Protein AF-A0A1S9CHW4-F1 (afdb_monomer_lite)

pLDDT: mean 84.16, std 13.11, range [35.5, 97.69]

Radius of gyration: 20.06 Å; chains: 1; bounding box: 49×44×50 Å

Foldseek 3Di:
DDPLVVLLVVLLVQLQVQLVVVLVVLVVVQVVCCVPVVPDCVVCVLVSVLSSLCRSQPPSLVSSCVSNDDDPPDDDAPAADDDDPVLVVLLVLQLLLVLLLLLLVPDDQDQDPCDPSNVVSLLVRQLARLLLSLLVSLQVSLCVPCVVVDLVRSLVRSQQCSLVSVDDDPSSSVSSNSCSNSPLSNPCRHNVDSPVSSNVSSVSSCCNVPVSSPQHPVSSVVSNVVSVVSNVVSVCCVVPVDD

Secondary structure (DSSP, 8-state):
--HHHHHHHHHHHHHHHHHHHHHHHHHHHHHHHHH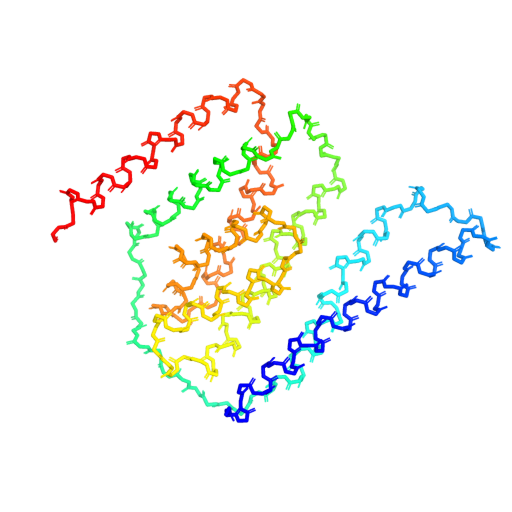HH---TGGGHHHHHHHHHHHIIIIIHHHHHHHH------PPPS---PPPHHHHHHHHHHHHHHHHHHHHHH--S------HHHHHHIIIIIIIIHHHHHHIIIIIIHHHHHGGG-HHHHHHHHHHHIIIII--SHHHHHHHHHHIIIIIHHHHHHH--HHHHHHHHHHHHHIIIIIGGGS-HHHHHHHHHHHHHHHHHHHHHHHHS--

Structure (mmCIF, N/CA/C/O backbone):
data_AF-A0A1S9CHW4-F1
#
_entry.id   AF-A0A1S9CHW4-F1
#
loop_
_atom_site.group_PDB
_atom_site.id
_atom_site.type_symbol
_atom_site.label_atom_id
_atom_site.label_alt_id
_atom_site.label_comp_id
_atom_site.label_asym_id
_atom_site.label_entity_id
_atom_site.label_seq_id
_atom_site.pdbx_PDB_ins_code
_atom_site.Cartn_x
_atom_site.Cartn_y
_atom_site.Cartn_z
_atom_site.occupancy
_atom_site.B_iso_or_equiv
_atom_site.auth_seq_id
_atom_site.auth_comp_id
_atom_site.auth_asym_id
_atom_site.auth_atom_id
_atom_site.pdbx_PDB_model_num
ATOM 1 N N . MET A 1 1 ? 7.966 -5.175 25.512 1.00 59.44 1 MET A N 1
ATOM 2 C CA . MET A 1 1 ? 7.367 -5.451 24.184 1.00 59.44 1 MET A CA 1
ATOM 3 C C . MET A 1 1 ? 6.677 -6.808 24.238 1.00 59.44 1 MET A C 1
ATOM 5 O O . MET A 1 1 ? 7.283 -7.743 24.746 1.00 59.44 1 MET A O 1
ATOM 9 N N . THR A 1 2 ? 5.416 -6.929 23.816 1.00 79.12 2 THR A N 1
ATOM 10 C CA . THR A 1 2 ? 4.701 -8.218 23.882 1.00 79.12 2 THR A CA 1
ATOM 11 C C . THR A 1 2 ? 5.220 -9.180 22.805 1.00 79.12 2 THR A C 1
ATOM 13 O O . THR A 1 2 ? 5.726 -8.751 21.765 1.00 79.12 2 THR A O 1
ATOM 16 N N . LYS A 1 3 ? 5.068 -10.497 23.022 1.00 80.75 3 LYS A N 1
ATOM 17 C CA . LYS A 1 3 ? 5.435 -11.524 22.024 1.00 80.75 3 LYS A CA 1
ATOM 18 C C . LYS A 1 3 ? 4.718 -11.313 20.678 1.00 80.75 3 LYS A C 1
ATOM 20 O O . LYS A 1 3 ? 5.281 -11.631 19.636 1.00 80.75 3 LYS A O 1
ATOM 25 N N . SER A 1 4 ? 3.503 -10.757 20.691 1.00 84.00 4 SER A N 1
ATOM 26 C CA . SER A 1 4 ? 2.731 -10.442 19.483 1.00 84.00 4 SER A CA 1
ATOM 27 C C . SER A 1 4 ? 3.307 -9.251 18.708 1.00 84.00 4 SER A C 1
ATOM 29 O O . SER A 1 4 ? 3.443 -9.343 17.492 1.00 84.00 4 SER A O 1
ATOM 31 N N . THR A 1 5 ? 3.731 -8.177 19.386 1.00 86.81 5 THR A N 1
ATOM 32 C CA . THR A 1 5 ? 4.407 -7.039 18.736 1.00 86.81 5 THR A CA 1
ATOM 33 C C . THR A 1 5 ? 5.733 -7.455 18.098 1.00 86.81 5 THR A C 1
ATOM 35 O O . THR A 1 5 ? 5.989 -7.095 16.952 1.00 86.81 5 THR A O 1
ATOM 38 N N . LEU A 1 6 ? 6.553 -8.256 18.795 1.00 89.06 6 LEU A N 1
ATOM 39 C CA . LEU A 1 6 ? 7.819 -8.758 18.240 1.00 89.06 6 LEU A CA 1
ATOM 40 C C . LEU A 1 6 ? 7.585 -9.572 16.959 1.00 89.06 6 LEU A C 1
ATOM 42 O O . LEU A 1 6 ? 8.330 -9.435 15.993 1.00 89.06 6 LEU A O 1
ATOM 46 N N . ARG A 1 7 ? 6.518 -10.380 16.929 1.00 90.31 7 ARG A N 1
ATOM 47 C CA . ARG A 1 7 ? 6.153 -11.173 15.752 1.00 90.31 7 ARG A CA 1
ATOM 48 C C . ARG A 1 7 ? 5.757 -10.306 14.560 1.00 90.31 7 ARG A C 1
ATOM 50 O O . ARG A 1 7 ? 6.160 -10.625 13.450 1.00 90.31 7 ARG A O 1
ATOM 57 N N . VAL A 1 8 ? 5.011 -9.218 14.776 1.00 92.44 8 VAL A N 1
ATOM 58 C CA . VAL A 1 8 ? 4.694 -8.255 13.704 1.00 92.44 8 VAL A CA 1
ATOM 59 C C . VAL A 1 8 ? 5.975 -7.671 13.121 1.00 92.44 8 VAL A C 1
ATOM 61 O O . VAL A 1 8 ? 6.145 -7.690 11.907 1.00 92.44 8 VAL A O 1
ATOM 64 N N . ILE A 1 9 ? 6.886 -7.194 13.975 1.00 93.12 9 ILE A N 1
ATOM 65 C CA . ILE A 1 9 ? 8.163 -6.614 13.537 1.00 93.12 9 ILE A CA 1
ATOM 66 C C . ILE A 1 9 ? 8.954 -7.638 12.719 1.00 93.12 9 ILE A C 1
ATOM 68 O O . ILE A 1 9 ? 9.412 -7.331 11.622 1.00 93.12 9 ILE A O 1
ATOM 72 N N . PHE A 1 10 ? 9.052 -8.872 13.216 1.00 94.75 10 PHE A N 1
ATOM 73 C CA . PHE A 1 10 ? 9.749 -9.952 12.526 1.00 94.75 10 PHE A CA 1
ATOM 74 C C . PHE A 1 10 ? 9.098 -10.312 11.180 1.00 94.75 10 PHE A C 1
ATOM 76 O O . PHE A 1 10 ? 9.798 -10.443 10.180 1.00 94.75 10 PHE A O 1
ATOM 83 N N . ALA A 1 11 ? 7.766 -10.399 11.115 1.00 95.44 11 ALA A N 1
ATOM 84 C CA . ALA A 1 11 ? 7.041 -10.673 9.875 1.00 95.44 11 ALA A CA 1
ATOM 85 C C . ALA A 1 11 ? 7.219 -9.552 8.837 1.00 95.44 11 ALA A C 1
ATOM 87 O O . ALA A 1 11 ? 7.419 -9.838 7.658 1.00 95.44 11 ALA A O 1
ATOM 88 N N . LEU A 1 12 ? 7.186 -8.283 9.260 1.00 95.81 12 LEU A N 1
ATOM 89 C CA . LEU A 1 12 ? 7.433 -7.136 8.377 1.00 95.81 12 LEU A CA 1
ATOM 90 C C . LEU A 1 12 ? 8.890 -7.088 7.892 1.00 95.81 12 LEU A C 1
ATOM 92 O O . LEU A 1 12 ? 9.135 -6.761 6.731 1.00 95.81 12 LEU A O 1
ATOM 96 N N . ALA A 1 13 ? 9.850 -7.454 8.746 1.00 95.94 13 ALA A N 1
ATOM 97 C CA . ALA A 1 13 ? 11.250 -7.578 8.351 1.00 95.94 13 ALA A CA 1
ATOM 98 C C . ALA A 1 13 ? 11.436 -8.686 7.305 1.00 95.94 13 ALA A C 1
ATOM 100 O O . ALA A 1 13 ? 12.045 -8.439 6.268 1.00 95.94 13 ALA A O 1
ATOM 101 N N . ILE A 1 14 ? 10.845 -9.869 7.519 1.00 96.50 14 ILE A N 1
ATOM 102 C CA . ILE A 1 14 ? 10.852 -10.966 6.537 1.00 96.50 14 ILE A CA 1
ATOM 103 C C . ILE A 1 14 ? 10.235 -10.517 5.212 1.00 96.50 14 ILE A C 1
ATOM 105 O O . ILE A 1 14 ? 10.822 -10.764 4.159 1.00 96.50 14 ILE A O 1
ATOM 109 N N . PHE A 1 15 ? 9.092 -9.827 5.248 1.00 96.56 15 PHE A N 1
ATOM 110 C CA . PHE A 1 15 ? 8.459 -9.276 4.050 1.00 96.56 15 PHE A CA 1
ATOM 111 C C . PHE A 1 15 ? 9.430 -8.384 3.265 1.00 96.56 15 PHE A C 1
ATOM 113 O O . PHE A 1 15 ? 9.673 -8.625 2.086 1.00 96.56 15 PHE A O 1
ATOM 120 N N . LYS A 1 16 ? 10.042 -7.390 3.920 1.00 95.06 16 LYS A N 1
ATOM 121 C CA . LYS A 1 16 ? 10.952 -6.447 3.252 1.00 95.06 16 LYS A CA 1
ATOM 122 C C . LYS A 1 16 ? 12.233 -7.100 2.750 1.00 95.06 16 LYS A C 1
ATOM 124 O O . LYS A 1 16 ? 12.623 -6.862 1.610 1.00 95.06 16 LYS A O 1
ATOM 129 N N . ILE A 1 17 ? 12.873 -7.916 3.585 1.00 96.69 17 ILE A N 1
ATOM 130 C CA . ILE A 1 17 ? 14.143 -8.569 3.255 1.00 96.69 17 ILE A CA 1
ATOM 131 C C . ILE A 1 17 ? 13.944 -9.558 2.105 1.00 96.69 17 ILE A C 1
ATOM 133 O O . ILE A 1 17 ? 14.738 -9.556 1.170 1.00 96.69 17 ILE A O 1
ATOM 137 N N . SER A 1 18 ? 12.875 -10.360 2.124 1.00 97.00 18 SER A N 1
ATOM 138 C CA . SER A 1 18 ? 12.603 -11.308 1.035 1.00 97.00 18 SER A CA 1
ATOM 139 C C . SER A 1 18 ? 12.334 -10.599 -0.293 1.00 97.00 18 SER A C 1
ATOM 141 O O . SER A 1 18 ? 12.950 -10.955 -1.292 1.00 97.00 18 SER A O 1
ATOM 143 N N . VAL A 1 19 ? 11.500 -9.554 -0.308 1.00 96.12 19 VAL A N 1
ATOM 144 C CA . VAL A 1 19 ? 11.256 -8.744 -1.515 1.00 96.12 19 VAL A CA 1
ATOM 145 C C . VAL A 1 19 ? 12.557 -8.149 -2.054 1.00 96.12 19 VAL A C 1
ATOM 147 O O . VAL A 1 19 ? 12.823 -8.239 -3.250 1.00 96.12 19 VAL A O 1
ATOM 150 N N . PHE A 1 20 ? 13.392 -7.589 -1.176 1.00 95.50 20 PHE A N 1
ATOM 151 C CA . PHE A 1 20 ? 14.683 -7.021 -1.561 1.00 95.50 20 PHE A CA 1
ATOM 152 C C . PHE A 1 20 ? 15.627 -8.069 -2.165 1.00 95.50 20 PHE A C 1
ATOM 154 O O . PHE A 1 20 ? 16.148 -7.858 -3.258 1.00 95.50 20 PHE A O 1
ATOM 161 N N . ILE A 1 21 ? 15.802 -9.216 -1.500 1.00 97.56 21 ILE A N 1
ATOM 162 C CA . ILE A 1 21 ? 16.673 -10.303 -1.973 1.00 97.56 21 ILE A CA 1
ATOM 163 C C . ILE A 1 21 ? 16.212 -10.815 -3.340 1.00 97.56 21 ILE A C 1
ATOM 165 O O . ILE A 1 21 ? 17.029 -10.967 -4.242 1.00 97.56 21 ILE A O 1
ATOM 169 N N . PHE A 1 22 ? 14.914 -11.066 -3.521 1.00 97.44 22 PHE A N 1
ATOM 170 C CA . PHE A 1 22 ? 14.415 -11.580 -4.795 1.00 97.44 22 PHE A CA 1
ATOM 171 C C . PHE A 1 22 ? 14.503 -10.550 -5.923 1.00 97.44 22 PHE A C 1
ATOM 173 O O . PHE A 1 22 ? 14.839 -10.928 -7.042 1.00 97.44 22 PHE A O 1
ATOM 180 N N . ASN A 1 23 ? 14.285 -9.262 -5.644 1.00 95.94 23 ASN A N 1
ATOM 181 C CA . ASN A 1 23 ? 14.500 -8.217 -6.646 1.00 95.94 23 ASN A CA 1
ATOM 182 C C . ASN A 1 23 ? 15.979 -8.120 -7.057 1.00 95.94 23 ASN A C 1
ATOM 184 O O . ASN A 1 23 ? 16.256 -8.042 -8.252 1.00 95.94 23 ASN A O 1
ATOM 188 N N . LEU A 1 24 ? 16.919 -8.232 -6.109 1.00 96.62 24 LEU A N 1
ATOM 189 C CA . LEU A 1 24 ? 18.353 -8.311 -6.423 1.00 96.62 24 LEU A CA 1
ATOM 190 C C . LEU A 1 24 ? 18.703 -9.544 -7.267 1.00 96.62 24 LEU A C 1
ATOM 192 O O . LEU A 1 24 ? 19.516 -9.453 -8.182 1.00 96.62 24 LEU A O 1
ATOM 196 N N . LEU A 1 25 ? 18.089 -10.699 -6.990 1.00 96.62 25 LEU A N 1
ATOM 197 C CA . LEU A 1 25 ? 18.297 -11.909 -7.792 1.00 96.62 25 LEU A CA 1
ATOM 198 C C . LEU A 1 25 ? 17.780 -11.742 -9.225 1.00 96.62 25 LEU A C 1
ATOM 200 O O . LEU A 1 25 ? 18.446 -12.182 -10.164 1.00 96.62 25 LEU A O 1
ATOM 204 N N . ILE A 1 26 ? 16.619 -11.106 -9.406 1.00 95.94 26 ILE A N 1
ATOM 205 C CA . ILE A 1 26 ? 16.072 -10.807 -10.737 1.00 95.94 26 ILE A CA 1
ATOM 206 C C . ILE A 1 26 ? 17.017 -9.862 -11.487 1.00 95.94 26 ILE A C 1
ATOM 208 O O . ILE A 1 26 ? 17.342 -10.131 -12.641 1.00 95.94 26 ILE A O 1
ATOM 212 N N . GLU A 1 27 ? 17.497 -8.804 -10.832 1.00 94.94 27 GLU A N 1
ATOM 213 C CA . GLU A 1 27 ? 18.450 -7.851 -11.410 1.00 94.94 27 GLU A CA 1
ATOM 214 C C . GLU A 1 27 ? 19.766 -8.529 -11.817 1.00 94.94 27 GLU A C 1
ATOM 216 O O . GLU A 1 27 ? 20.204 -8.408 -12.961 1.00 94.94 27 GLU A O 1
ATOM 221 N N . TYR A 1 28 ? 20.365 -9.320 -10.924 1.00 96.12 28 TYR A N 1
ATOM 222 C CA . TYR A 1 28 ? 21.588 -10.066 -11.226 1.00 96.12 28 TYR A CA 1
ATOM 223 C C . TYR A 1 28 ? 21.393 -11.042 -12.394 1.00 96.12 28 TYR A C 1
ATOM 225 O O . TYR A 1 28 ? 22.244 -11.143 -13.279 1.00 96.12 28 TYR A O 1
ATOM 233 N N . THR A 1 29 ? 20.247 -11.729 -12.434 1.00 94.88 29 THR A N 1
ATOM 234 C CA . THR A 1 29 ? 19.898 -12.636 -13.536 1.00 94.88 29 THR A CA 1
ATOM 235 C C . THR A 1 29 ? 19.741 -11.873 -14.852 1.00 94.88 29 THR A C 1
ATOM 237 O O . THR A 1 29 ? 20.203 -12.355 -15.885 1.00 94.88 29 THR A O 1
ATOM 240 N N . ALA A 1 30 ? 19.148 -10.676 -14.829 1.00 94.06 30 ALA A N 1
ATOM 241 C CA . ALA A 1 30 ? 19.011 -9.823 -16.008 1.00 94.06 30 ALA A CA 1
ATOM 242 C C . ALA A 1 30 ? 20.384 -9.443 -16.588 1.00 94.06 30 ALA A C 1
ATOM 244 O O . ALA A 1 30 ? 20.630 -9.668 -17.773 1.00 94.06 30 ALA A O 1
ATOM 245 N N . PHE A 1 31 ? 21.309 -8.970 -15.745 1.00 95.38 31 PHE A N 1
ATOM 246 C CA . PHE A 1 31 ? 22.679 -8.650 -16.165 1.00 95.38 31 PHE A CA 1
ATOM 247 C C . PHE A 1 31 ? 23.448 -9.875 -16.661 1.00 95.38 31 PHE A C 1
ATOM 249 O O . PHE A 1 31 ? 24.190 -9.796 -17.641 1.00 95.38 31 PHE A O 1
ATOM 256 N N . TYR A 1 32 ? 23.268 -11.027 -16.015 1.00 96.50 32 TYR A N 1
ATOM 257 C CA . TYR A 1 32 ? 23.872 -12.272 -16.477 1.00 96.50 32 TYR A CA 1
ATOM 258 C C . TYR A 1 32 ? 23.378 -12.655 -17.881 1.00 96.50 32 TYR A C 1
ATOM 260 O O . TYR A 1 32 ? 24.189 -12.994 -18.746 1.00 96.50 32 TYR A O 1
ATOM 268 N N . LEU A 1 33 ? 22.066 -12.589 -18.129 1.00 95.38 33 LEU A N 1
ATOM 269 C CA . LEU A 1 33 ? 21.472 -12.924 -19.426 1.00 95.38 33 LEU A CA 1
ATOM 270 C C . LEU A 1 33 ? 21.886 -11.944 -20.530 1.00 95.38 33 LEU A C 1
ATOM 272 O O . LEU A 1 33 ? 22.138 -12.377 -21.656 1.00 95.38 33 LEU A O 1
ATOM 276 N N . GLU A 1 34 ? 22.012 -10.657 -20.222 1.00 96.25 34 GLU A N 1
ATOM 277 C CA . GLU A 1 34 ? 22.510 -9.667 -21.180 1.00 96.25 34 GLU A CA 1
ATOM 278 C C . GLU A 1 34 ? 23.957 -9.968 -21.583 1.00 96.25 34 GLU A C 1
ATOM 280 O O . GLU A 1 34 ? 24.250 -10.125 -22.769 1.00 96.25 34 GLU A O 1
ATOM 285 N N . ASN A 1 35 ? 24.835 -10.174 -20.598 1.00 95.94 35 ASN A N 1
ATOM 286 C CA . ASN A 1 35 ? 26.263 -10.386 -20.833 1.00 95.94 35 ASN A CA 1
ATOM 287 C C . ASN A 1 35 ? 26.595 -11.744 -21.472 1.00 95.94 35 ASN A C 1
ATOM 289 O O . ASN A 1 35 ? 27.580 -11.854 -22.198 1.00 95.94 35 ASN A O 1
ATOM 293 N N . THR A 1 36 ? 25.813 -12.793 -21.193 1.00 97.00 36 THR A N 1
ATOM 294 C CA . THR A 1 36 ? 26.142 -14.166 -21.635 1.00 97.00 36 THR A CA 1
ATOM 295 C C . THR A 1 36 ? 25.264 -14.692 -22.762 1.00 97.00 36 THR A C 1
ATOM 297 O O . THR A 1 36 ? 25.695 -15.571 -23.510 1.00 97.00 36 THR A O 1
ATOM 300 N N . LYS A 1 37 ? 24.027 -14.201 -22.880 1.00 94.69 37 LYS A N 1
ATOM 301 C CA . LYS A 1 37 ? 23.036 -14.675 -23.858 1.00 94.69 37 LYS A CA 1
ATOM 302 C C . LYS A 1 37 ? 22.577 -13.580 -24.822 1.00 94.69 37 LYS A C 1
ATOM 304 O O . LYS A 1 37 ? 21.766 -13.876 -25.694 1.00 94.69 37 LYS A O 1
ATOM 309 N N . GLY A 1 38 ? 23.070 -12.346 -24.684 1.00 93.69 38 GLY A N 1
ATOM 310 C CA . GLY A 1 38 ? 22.676 -11.219 -25.534 1.00 93.69 38 GLY A CA 1
ATOM 311 C C . GLY A 1 38 ? 21.217 -10.790 -25.347 1.00 93.69 38 GLY A C 1
ATOM 312 O O . GLY A 1 38 ? 20.653 -10.125 -26.215 1.00 93.69 38 GLY A O 1
ATOM 313 N N . VAL A 1 39 ? 20.574 -11.182 -24.241 1.00 94.44 39 VAL A N 1
ATOM 314 C CA . VAL A 1 39 ? 19.189 -10.793 -23.944 1.00 94.44 39 VAL A CA 1
ATOM 315 C C . VAL A 1 39 ? 19.195 -9.363 -23.412 1.00 94.44 39 VAL A C 1
ATOM 317 O O . VAL A 1 39 ? 19.464 -9.138 -22.237 1.00 94.44 39 VAL A O 1
ATOM 320 N N . SER A 1 40 ? 18.902 -8.393 -24.280 1.00 94.38 40 SER A N 1
ATOM 321 C CA . SER A 1 40 ? 18.911 -6.970 -23.913 1.00 94.38 40 SER A CA 1
ATOM 322 C C . SER A 1 40 ? 17.952 -6.664 -22.761 1.00 94.38 40 SER A C 1
ATOM 324 O O . SER A 1 40 ? 16.760 -7.002 -22.830 1.00 94.38 40 SER A O 1
ATOM 326 N N . ILE A 1 41 ? 18.450 -5.963 -21.737 1.00 91.56 41 ILE A N 1
ATOM 327 C CA . ILE A 1 41 ? 17.622 -5.514 -20.613 1.00 91.56 41 ILE A CA 1
ATOM 328 C C . ILE A 1 41 ? 16.608 -4.471 -21.081 1.00 91.56 41 ILE A C 1
ATOM 330 O O . ILE A 1 41 ? 15.424 -4.578 -20.763 1.00 91.56 41 ILE A O 1
ATOM 334 N N . GLY A 1 42 ? 17.054 -3.506 -21.891 1.00 89.94 42 GLY A N 1
ATOM 335 C CA . GLY A 1 42 ? 16.211 -2.425 -22.407 1.00 89.94 42 GLY A CA 1
ATOM 336 C C . GLY A 1 42 ? 14.993 -2.938 -23.176 1.00 89.94 42 GLY A C 1
ATOM 337 O O . GLY A 1 42 ? 13.874 -2.498 -22.920 1.00 89.94 42 GLY A O 1
ATOM 338 N N . ASN A 1 43 ? 15.183 -3.944 -24.036 1.00 91.38 43 ASN A N 1
ATOM 339 C CA . ASN A 1 43 ? 14.085 -4.538 -24.809 1.00 91.38 43 ASN A CA 1
ATOM 340 C C . ASN A 1 43 ? 13.092 -5.336 -23.946 1.00 91.38 43 ASN A C 1
ATOM 342 O O . ASN A 1 43 ? 11.964 -5.573 -24.371 1.00 91.38 43 ASN A O 1
ATOM 346 N N . ASN A 1 44 ? 13.497 -5.751 -22.742 1.00 90.44 44 ASN A N 1
ATOM 347 C CA . ASN A 1 44 ? 12.708 -6.594 -21.842 1.00 90.44 44 ASN A CA 1
ATOM 348 C C . ASN A 1 44 ? 12.341 -5.885 -20.525 1.00 90.44 44 ASN A C 1
ATOM 350 O O . ASN A 1 44 ? 11.897 -6.540 -19.580 1.00 90.44 44 ASN A O 1
ATOM 354 N N . ILE A 1 45 ? 12.487 -4.556 -20.447 1.00 88.06 45 ILE A N 1
ATOM 355 C CA . ILE A 1 45 ? 12.308 -3.781 -19.209 1.00 88.06 45 ILE A CA 1
ATOM 356 C C . ILE A 1 45 ? 10.943 -4.017 -18.550 1.00 88.06 45 ILE A C 1
ATOM 358 O O . ILE A 1 45 ? 10.860 -4.210 -17.339 1.00 88.06 45 ILE A O 1
ATOM 362 N N . ASN A 1 46 ? 9.880 -4.113 -19.351 1.00 86.50 46 ASN A N 1
ATOM 363 C CA . ASN A 1 46 ? 8.521 -4.361 -18.865 1.00 86.50 46 ASN A CA 1
ATOM 364 C C . ASN A 1 46 ? 8.382 -5.727 -18.183 1.00 86.50 46 ASN A C 1
ATOM 366 O O . ASN A 1 46 ? 7.681 -5.848 -17.179 1.00 86.50 46 ASN A O 1
ATOM 370 N N . THR A 1 47 ? 9.085 -6.746 -18.683 1.00 89.38 47 THR A N 1
ATOM 371 C CA . THR A 1 47 ? 9.119 -8.075 -18.064 1.00 89.38 47 THR A CA 1
ATOM 372 C C . THR A 1 47 ? 9.783 -8.005 -16.692 1.00 89.38 47 THR A C 1
ATOM 374 O O . THR A 1 47 ? 9.245 -8.538 -15.723 1.00 89.38 47 THR A O 1
ATOM 377 N N . TYR A 1 48 ? 10.908 -7.295 -16.572 1.00 88.00 48 TYR A N 1
ATOM 378 C CA . TYR A 1 48 ? 11.600 -7.133 -15.290 1.00 88.00 48 TYR A CA 1
ATOM 379 C C . TYR A 1 48 ? 10.777 -6.327 -14.277 1.00 88.00 48 TYR A C 1
ATOM 381 O O . TYR A 1 48 ? 10.658 -6.742 -13.123 1.00 88.00 48 TYR A O 1
ATOM 389 N N . LEU A 1 49 ? 10.133 -5.236 -14.704 1.00 87.38 49 LEU A N 1
ATOM 390 C CA . LEU A 1 49 ? 9.237 -4.445 -13.850 1.00 87.38 49 LEU A CA 1
ATOM 391 C C . LEU A 1 49 ? 8.023 -5.256 -13.370 1.00 87.38 49 LEU A C 1
ATOM 393 O O . LEU A 1 49 ? 7.600 -5.127 -12.215 1.00 87.38 49 LEU A O 1
ATOM 397 N N . MET A 1 50 ? 7.483 -6.127 -14.225 1.00 90.25 50 MET A N 1
ATOM 398 C CA . MET A 1 50 ? 6.415 -7.049 -13.842 1.00 90.25 50 MET A CA 1
ATOM 399 C C . MET A 1 50 ? 6.907 -8.056 -12.797 1.00 90.25 50 MET A C 1
ATOM 401 O O . MET A 1 50 ? 6.247 -8.243 -11.777 1.00 90.25 50 MET A O 1
ATOM 405 N N . LEU A 1 51 ? 8.086 -8.657 -12.993 1.00 92.50 51 LEU A N 1
ATOM 406 C CA . LEU A 1 51 ? 8.677 -9.573 -12.012 1.00 92.50 51 LEU A CA 1
ATOM 407 C C . LEU A 1 51 ? 8.903 -8.885 -10.659 1.00 92.50 51 LEU A C 1
ATOM 409 O O . LEU A 1 51 ? 8.545 -9.455 -9.629 1.00 92.50 51 LEU A O 1
ATOM 413 N N . PHE A 1 52 ? 9.401 -7.645 -10.655 1.00 91.62 52 PHE A N 1
ATOM 414 C CA . PHE A 1 52 ? 9.561 -6.842 -9.436 1.00 91.62 52 PHE A CA 1
ATOM 415 C C . PHE A 1 52 ? 8.221 -6.584 -8.739 1.00 91.62 52 PHE A C 1
ATOM 417 O O . PHE A 1 52 ? 8.145 -6.633 -7.516 1.00 91.62 52 PHE A O 1
ATOM 424 N N . SER A 1 53 ? 7.152 -6.339 -9.500 1.00 90.56 53 SER A N 1
ATOM 425 C CA . SER A 1 53 ? 5.802 -6.134 -8.953 1.00 90.56 53 SER A CA 1
ATOM 426 C C . SER A 1 53 ? 5.194 -7.425 -8.395 1.00 90.56 53 SER A C 1
ATOM 428 O O . SER A 1 53 ? 4.381 -7.386 -7.471 1.00 90.56 53 SER A O 1
ATOM 430 N N . CYS A 1 54 ? 5.611 -8.581 -8.911 1.00 94.12 54 CYS A N 1
ATOM 431 C CA . CYS A 1 54 ? 5.191 -9.886 -8.418 1.00 94.12 54 CYS A CA 1
ATOM 432 C C . CYS A 1 54 ? 5.867 -10.275 -7.095 1.00 94.12 54 CYS A C 1
ATOM 434 O O . CYS A 1 54 ? 5.263 -11.024 -6.326 1.00 94.12 54 CYS A O 1
ATOM 436 N N . THR A 1 55 ? 7.081 -9.801 -6.782 1.00 95.75 55 THR A N 1
ATOM 437 C CA . THR A 1 55 ? 7.805 -10.277 -5.586 1.00 95.75 55 THR A CA 1
ATOM 438 C C . THR A 1 55 ? 7.106 -9.965 -4.254 1.00 95.75 55 THR A C 1
ATOM 440 O O . THR A 1 55 ? 7.035 -10.878 -3.422 1.00 95.75 55 THR A O 1
ATOM 443 N N . PRO A 1 56 ? 6.495 -8.783 -4.011 1.00 95.25 56 PRO A N 1
ATOM 444 C CA . PRO A 1 56 ? 5.742 -8.549 -2.781 1.00 95.25 56 PRO A CA 1
ATOM 445 C C . PRO A 1 56 ? 4.518 -9.456 -2.667 1.00 95.25 56 PRO A C 1
ATOM 447 O O . PRO A 1 56 ? 4.204 -9.903 -1.570 1.00 95.25 56 PRO A O 1
ATOM 450 N N . LEU A 1 57 ? 3.861 -9.776 -3.785 1.00 95.56 57 LEU A N 1
ATOM 451 C CA . LEU A 1 57 ? 2.621 -10.555 -3.806 1.00 95.56 57 LEU A CA 1
ATOM 452 C C . LEU A 1 57 ? 2.855 -12.065 -3.717 1.00 95.56 57 LEU A C 1
ATOM 454 O O . LEU A 1 57 ? 2.130 -12.755 -3.006 1.00 95.56 57 LEU A O 1
ATOM 458 N N . LEU A 1 58 ? 3.848 -12.582 -4.443 1.00 95.81 58 LEU A N 1
ATOM 459 C CA . LEU A 1 58 ? 4.093 -14.020 -4.580 1.00 95.81 58 LEU A CA 1
ATOM 460 C C . LEU A 1 58 ? 5.096 -14.561 -3.560 1.00 95.81 58 LEU A C 1
ATOM 462 O O . LEU A 1 58 ? 5.130 -15.765 -3.322 1.00 95.81 58 LEU A O 1
ATOM 466 N N . ILE A 1 59 ? 5.910 -13.690 -2.959 1.00 96.56 59 ILE A N 1
ATOM 467 C CA . ILE A 1 59 ? 6.980 -14.094 -2.040 1.00 96.56 59 ILE A CA 1
ATOM 468 C C . ILE A 1 59 ? 6.811 -13.390 -0.701 1.00 96.56 59 ILE A C 1
ATOM 470 O O . ILE A 1 59 ? 6.581 -14.048 0.317 1.00 96.56 59 ILE A O 1
ATOM 474 N N . GLY A 1 60 ? 6.868 -12.056 -0.703 1.00 96.44 60 GLY A N 1
ATOM 475 C CA . GLY A 1 60 ? 6.830 -11.261 0.522 1.00 96.44 60 GLY A CA 1
ATOM 476 C C . GLY A 1 60 ? 5.581 -11.543 1.352 1.00 96.44 60 GLY A C 1
ATOM 477 O O . GLY A 1 60 ? 5.674 -11.914 2.524 1.00 96.44 60 GLY A O 1
ATOM 478 N N . PHE A 1 61 ? 4.404 -11.391 0.749 1.00 95.94 61 PHE A N 1
ATOM 479 C CA . PHE A 1 61 ? 3.119 -11.534 1.423 1.00 95.94 61 PHE A CA 1
ATOM 480 C C . PHE A 1 61 ? 2.861 -12.960 1.937 1.00 95.94 61 PHE A C 1
ATOM 482 O O . PHE A 1 61 ? 2.522 -13.096 3.115 1.00 95.94 61 PHE A O 1
ATOM 489 N N . PRO A 1 62 ? 3.083 -14.040 1.162 1.00 96.00 62 PRO A N 1
ATOM 490 C CA . PRO A 1 62 ? 2.990 -15.400 1.687 1.00 96.00 62 PRO A CA 1
ATOM 491 C C . PRO A 1 62 ? 3.903 -15.647 2.893 1.00 96.00 62 PRO A C 1
ATOM 493 O O . PRO A 1 62 ? 3.444 -16.182 3.906 1.00 96.00 62 PRO A O 1
ATOM 496 N N . LEU A 1 63 ? 5.165 -15.205 2.839 1.00 96.00 63 LEU A N 1
ATOM 497 C CA . LEU A 1 63 ? 6.100 -15.348 3.961 1.00 96.00 63 LEU A CA 1
ATOM 498 C C . LEU A 1 63 ? 5.661 -14.535 5.185 1.00 96.00 63 LEU A C 1
ATOM 500 O O . LEU A 1 63 ? 5.728 -15.035 6.314 1.00 96.00 63 LEU A O 1
ATOM 504 N N . TYR A 1 64 ? 5.151 -13.320 4.974 1.00 95.69 64 TYR A N 1
ATOM 505 C CA . TYR A 1 64 ? 4.532 -12.516 6.025 1.00 95.69 64 TYR A CA 1
ATOM 506 C C . TYR A 1 64 ? 3.378 -13.274 6.695 1.00 95.69 64 TYR A C 1
ATOM 508 O O . TYR A 1 64 ? 3.367 -13.421 7.919 1.00 95.69 64 TYR A O 1
ATOM 516 N N . MET A 1 65 ? 2.446 -13.820 5.907 1.00 92.56 65 MET A N 1
ATOM 517 C CA . MET A 1 65 ? 1.265 -14.529 6.411 1.00 92.56 65 MET A CA 1
ATOM 518 C C . MET A 1 65 ? 1.626 -15.817 7.165 1.00 92.56 65 MET A C 1
ATOM 520 O O . MET A 1 65 ? 1.003 -16.138 8.182 1.00 92.56 65 MET A O 1
ATOM 524 N N . ILE A 1 66 ? 2.654 -16.544 6.719 1.00 92.50 66 ILE A N 1
ATOM 525 C CA . ILE A 1 66 ? 3.174 -17.726 7.425 1.00 92.50 66 ILE A CA 1
ATOM 526 C C . ILE A 1 66 ? 3.796 -17.327 8.767 1.00 92.50 66 ILE A C 1
ATOM 528 O O . ILE A 1 66 ? 3.555 -17.988 9.778 1.00 92.50 66 ILE A O 1
ATOM 532 N N . THR A 1 67 ? 4.565 -16.240 8.785 1.00 91.88 67 THR A N 1
ATOM 533 C CA . THR A 1 67 ? 5.277 -15.780 9.983 1.00 91.88 67 THR A CA 1
ATOM 534 C C . THR A 1 67 ? 4.319 -15.233 11.034 1.00 91.88 67 THR A C 1
ATOM 536 O O . THR A 1 67 ? 4.490 -15.464 12.234 1.00 91.88 67 THR A O 1
ATOM 539 N N . ILE A 1 68 ? 3.301 -14.494 10.596 1.00 88.50 68 ILE A N 1
ATOM 540 C CA . ILE A 1 68 ? 2.417 -13.781 11.509 1.00 88.50 68 ILE A CA 1
ATOM 541 C C . ILE A 1 68 ? 1.424 -14.713 12.216 1.00 88.50 68 ILE A C 1
ATOM 543 O O . ILE A 1 68 ? 1.094 -14.440 13.374 1.00 88.50 68 ILE A O 1
ATOM 547 N N . ARG A 1 69 ? 1.030 -15.828 11.559 1.00 76.56 69 ARG A N 1
ATOM 548 C CA . ARG A 1 69 ? 0.097 -16.891 12.008 1.00 76.56 69 ARG A CA 1
ATOM 549 C C . ARG A 1 69 ? -0.398 -16.706 13.446 1.00 76.56 69 ARG A C 1
ATOM 551 O O . ARG A 1 69 ? 0.284 -17.060 14.415 1.00 76.56 69 ARG A O 1
ATOM 558 N N . PHE A 1 70 ? -1.599 -16.158 13.59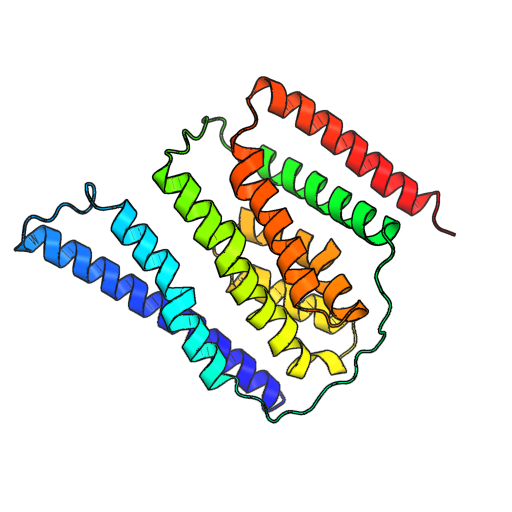1 1.00 64.50 70 PHE A N 1
ATOM 559 C CA . PHE A 1 70 ? -2.206 -15.942 14.898 1.00 64.50 70 PHE A CA 1
ATOM 560 C C . PHE A 1 70 ? -2.972 -17.168 15.394 1.00 64.50 70 PHE A C 1
ATOM 562 O O . PHE A 1 70 ? -3.558 -17.927 14.624 1.00 64.50 70 PHE A O 1
ATOM 569 N N . LYS A 1 71 ? -2.992 -17.335 16.723 1.00 54.69 71 LYS A N 1
ATOM 570 C CA . LYS A 1 71 ? -4.069 -18.076 17.384 1.00 54.69 71 LYS A CA 1
ATOM 571 C C . LYS A 1 71 ? -5.320 -17.210 17.276 1.00 54.69 71 LYS A C 1
ATOM 573 O O . LYS A 1 71 ? -5.244 -16.017 17.544 1.00 54.69 71 LYS A O 1
ATOM 578 N N . ASN A 1 72 ? -6.421 -17.829 16.868 1.00 48.00 72 ASN A N 1
ATOM 579 C CA . ASN A 1 72 ? -7.696 -17.237 16.463 1.00 48.00 72 ASN A CA 1
ATOM 580 C C . ASN A 1 72 ? -8.425 -16.512 17.621 1.00 48.00 72 ASN A C 1
ATOM 582 O O . ASN A 1 72 ? -9.529 -16.887 18.015 1.00 48.00 72 ASN A O 1
ATOM 586 N N . ASN A 1 73 ? -7.803 -15.493 18.210 1.00 53.75 73 ASN A N 1
ATOM 587 C CA . ASN A 1 73 ? -8.404 -14.671 19.247 1.00 53.75 73 ASN A CA 1
ATOM 588 C C . ASN A 1 73 ? -9.221 -13.591 18.544 1.00 53.75 73 ASN A C 1
ATOM 590 O O . ASN A 1 73 ? -8.701 -12.532 18.197 1.00 53.75 73 ASN A O 1
ATOM 594 N N . LYS A 1 74 ? -10.499 -13.882 1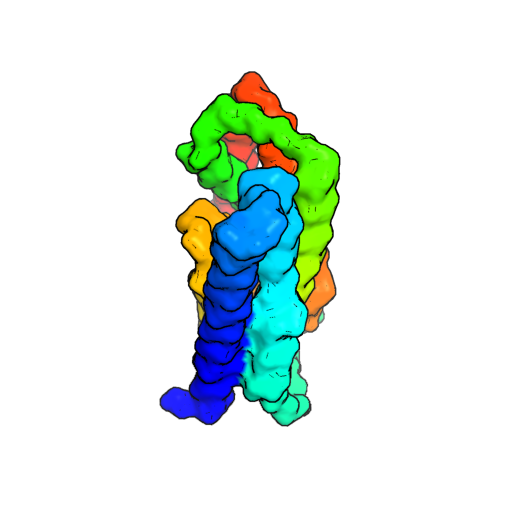8.286 1.00 53.84 74 LYS A N 1
ATOM 595 C CA . LYS A 1 74 ? -11.433 -12.908 17.715 1.00 53.84 74 LYS A CA 1
ATOM 596 C C . LYS A 1 74 ? -11.523 -11.697 18.644 1.00 53.84 74 LYS A C 1
ATOM 598 O O . LYS A 1 74 ? -12.201 -11.752 19.666 1.00 53.84 74 LYS A O 1
ATOM 603 N N . LEU A 1 75 ? -10.858 -10.603 18.283 1.00 59.16 75 LEU A N 1
ATOM 604 C CA . LEU A 1 75 ? -11.126 -9.312 18.901 1.00 59.16 75 LEU A CA 1
ATOM 605 C C . LEU A 1 75 ? -12.511 -8.849 18.451 1.00 59.16 75 LEU A C 1
ATOM 607 O O . LEU A 1 75 ? -12.819 -8.817 17.257 1.00 59.16 75 LEU A O 1
ATOM 611 N N . ILE A 1 76 ? -13.366 -8.545 19.424 1.00 57.53 76 ILE A N 1
ATOM 612 C CA . ILE A 1 76 ? -14.718 -8.051 19.181 1.00 57.53 76 ILE A CA 1
ATOM 613 C C . ILE A 1 76 ? -14.594 -6.569 18.788 1.00 57.53 76 ILE A C 1
ATOM 615 O O . ILE A 1 76 ? -13.928 -5.815 19.499 1.00 57.53 76 ILE A O 1
ATOM 619 N N . PRO A 1 77 ? -15.172 -6.136 17.656 1.00 56.66 77 PRO A N 1
ATOM 620 C CA . PRO A 1 77 ? -15.086 -4.746 17.221 1.00 56.66 77 PRO A CA 1
ATOM 621 C C . PRO A 1 77 ? -15.742 -3.793 18.227 1.00 56.66 77 PRO A C 1
ATOM 623 O O . PRO A 1 77 ? -16.786 -4.108 18.790 1.00 56.66 77 PRO A O 1
ATOM 626 N N . LEU A 1 78 ? -15.137 -2.612 18.404 1.00 58.03 78 LEU A N 1
ATOM 627 C CA . LEU A 1 78 ? -15.595 -1.574 19.339 1.00 58.03 78 LEU A CA 1
ATOM 628 C C . LEU A 1 78 ? -16.967 -0.990 18.961 1.00 58.03 78 LEU A C 1
ATOM 630 O O . LEU A 1 78 ? -17.729 -0.617 19.841 1.00 58.03 78 LEU A O 1
ATOM 634 N N . HIS A 1 79 ? -17.293 -0.939 17.667 1.00 56.22 79 HIS A N 1
ATOM 635 C CA . HIS A 1 79 ? -18.620 -0.616 17.147 1.00 56.22 79 HIS A CA 1
ATOM 636 C C . HIS A 1 79 ? -18.824 -1.372 15.828 1.00 56.22 79 HIS A C 1
ATOM 638 O O . HIS A 1 79 ? -17.909 -1.451 15.015 1.00 56.22 79 HIS A O 1
ATOM 644 N N . LYS A 1 80 ? -20.011 -1.947 15.613 1.00 57.88 80 LYS A N 1
ATOM 645 C CA . LYS A 1 80 ? -20.480 -2.389 14.291 1.00 57.88 80 LYS A CA 1
ATOM 646 C C . LYS A 1 80 ? -21.588 -1.437 13.864 1.00 57.88 80 LYS A C 1
ATOM 648 O O . LYS A 1 80 ? -22.761 -1.721 14.081 1.00 57.88 80 LYS A O 1
ATOM 653 N N . SER A 1 81 ? -21.225 -0.299 13.293 1.00 64.94 81 SER A N 1
ATOM 654 C CA . SER A 1 81 ? -22.187 0.562 12.605 1.00 64.94 81 SER A CA 1
ATOM 655 C C . SER A 1 81 ? -21.738 0.746 11.164 1.00 64.94 81 SER A C 1
ATOM 657 O O . SER A 1 81 ? -20.547 0.872 10.878 1.00 64.94 81 SER A O 1
ATOM 659 N N . GLN A 1 82 ? -22.687 0.703 10.228 1.00 72.06 82 GLN A N 1
ATOM 660 C CA . GLN A 1 82 ? -22.372 1.076 8.856 1.00 72.06 82 GLN A CA 1
ATOM 661 C C . GLN A 1 82 ? -22.051 2.578 8.823 1.00 72.06 82 GLN A C 1
ATOM 663 O O . GLN A 1 82 ? -22.762 3.365 9.455 1.00 72.06 82 GLN A O 1
ATOM 668 N N . PRO A 1 83 ? -20.979 2.993 8.131 1.00 77.19 83 PRO A N 1
ATOM 669 C CA . PRO A 1 83 ? -20.643 4.398 8.019 1.00 77.19 83 PRO A CA 1
ATOM 670 C C . PRO A 1 83 ? -21.730 5.092 7.200 1.00 77.19 83 PRO A C 1
ATOM 672 O O . PRO A 1 83 ? -22.165 4.577 6.172 1.00 77.19 83 PRO A O 1
ATOM 675 N N . THR A 1 84 ? -22.177 6.265 7.646 1.00 83.75 84 THR A N 1
ATOM 676 C CA . THR A 1 84 ? -23.176 7.034 6.898 1.00 83.75 84 THR A CA 1
ATOM 677 C C . THR A 1 84 ? -22.593 7.505 5.563 1.00 83.75 84 THR A C 1
ATOM 679 O O . THR A 1 84 ? -21.399 7.798 5.460 1.00 83.75 84 THR A O 1
ATOM 682 N N . ASN A 1 85 ? -23.432 7.651 4.535 1.00 78.88 85 ASN A N 1
ATOM 683 C CA . ASN A 1 85 ? -22.985 8.157 3.230 1.00 78.88 85 ASN A CA 1
ATOM 684 C C . ASN A 1 85 ? -22.303 9.527 3.356 1.00 78.88 85 ASN A C 1
ATOM 686 O O . ASN A 1 85 ? -21.271 9.768 2.737 1.00 78.88 85 ASN A O 1
ATOM 690 N N . GLN A 1 86 ? -22.829 10.399 4.223 1.00 79.56 86 GLN A N 1
ATOM 691 C CA . GLN A 1 86 ? -22.227 11.703 4.498 1.00 79.56 86 GLN A CA 1
ATOM 692 C C . GLN A 1 86 ? -20.807 11.579 5.065 1.00 79.56 86 GLN A C 1
ATOM 694 O O . GLN A 1 86 ? -19.924 12.329 4.658 1.00 79.56 86 GLN A O 1
ATOM 699 N N . TYR A 1 87 ? -20.566 10.633 5.977 1.00 82.88 87 TYR A N 1
ATOM 700 C CA . TYR A 1 87 ? -19.232 10.377 6.524 1.00 82.88 87 TYR A CA 1
ATOM 701 C C . TYR A 1 87 ? -18.243 9.949 5.431 1.00 82.88 87 TYR A C 1
ATOM 703 O O . TYR A 1 87 ? -17.119 10.455 5.385 1.00 82.88 87 TYR A O 1
ATOM 711 N N . ILE A 1 88 ? -18.665 9.043 4.544 1.00 80.81 88 ILE A N 1
ATOM 712 C CA . ILE A 1 88 ? -17.831 8.526 3.451 1.00 80.81 88 ILE A CA 1
ATOM 713 C C . ILE A 1 88 ? -17.498 9.642 2.460 1.00 80.81 88 ILE A C 1
ATOM 715 O O . ILE A 1 88 ? -16.325 9.860 2.161 1.00 80.81 88 ILE A O 1
ATOM 719 N N . ILE A 1 89 ? -18.519 10.365 1.988 1.00 78.38 89 ILE A N 1
ATOM 720 C CA . ILE A 1 89 ? -18.367 11.433 0.993 1.00 78.38 89 ILE A CA 1
ATOM 721 C C . ILE A 1 89 ? -17.393 12.492 1.506 1.00 78.38 89 ILE A C 1
ATOM 723 O O . ILE A 1 89 ? -16.439 12.824 0.812 1.00 78.38 89 ILE A O 1
ATOM 727 N N . LYS A 1 90 ? -17.563 12.963 2.747 1.00 81.12 90 LYS A N 1
ATOM 728 C CA . LYS A 1 90 ? -16.691 13.992 3.342 1.00 81.12 90 LYS A CA 1
ATOM 729 C C . LYS A 1 90 ? -15.218 13.573 3.344 1.00 81.12 90 LYS A C 1
ATOM 731 O O . LYS A 1 90 ? -14.346 14.346 2.962 1.00 81.12 90 LYS A O 1
ATOM 736 N N . ARG A 1 91 ? -14.931 12.335 3.750 1.00 83.88 91 ARG A N 1
ATOM 737 C CA . ARG A 1 91 ? -13.556 11.820 3.829 1.00 83.88 91 ARG A CA 1
ATOM 738 C C . ARG A 1 91 ? -12.954 11.551 2.454 1.00 83.88 91 ARG A C 1
ATOM 740 O O . ARG A 1 91 ? -11.773 11.825 2.258 1.00 83.88 91 ARG A O 1
ATOM 747 N N . LEU A 1 92 ? -13.758 11.078 1.502 1.00 80.06 92 LEU A N 1
ATOM 748 C CA . LEU A 1 92 ? -13.332 10.960 0.110 1.00 80.06 92 LEU A CA 1
ATOM 749 C C . LEU A 1 92 ? -12.995 12.317 -0.494 1.00 80.06 92 LEU A C 1
ATOM 751 O O . LEU A 1 92 ? -11.954 12.427 -1.128 1.00 80.06 92 LEU A O 1
ATOM 755 N N . LEU A 1 93 ? -13.818 13.344 -0.263 1.00 80.38 93 LEU A N 1
ATOM 756 C CA . LEU A 1 93 ? -13.541 14.692 -0.755 1.00 80.38 93 LEU A CA 1
ATOM 757 C C . LEU A 1 93 ? -12.197 15.197 -0.234 1.00 80.38 93 LEU A C 1
ATOM 759 O O . LEU A 1 93 ? -11.386 15.617 -1.047 1.00 80.38 93 LEU A O 1
ATOM 763 N N . ILE A 1 94 ? -11.917 15.053 1.069 1.00 83.75 94 ILE A N 1
ATOM 764 C CA . ILE A 1 94 ? -10.621 15.429 1.660 1.00 83.75 94 ILE A CA 1
ATOM 765 C C . ILE A 1 94 ? -9.462 14.688 0.985 1.00 83.75 94 ILE A C 1
ATOM 767 O O . ILE A 1 94 ? -8.467 15.315 0.620 1.00 83.75 94 ILE A O 1
ATOM 771 N N . ILE A 1 95 ? -9.565 13.365 0.823 1.00 83.19 95 ILE A N 1
ATOM 772 C CA . ILE A 1 95 ? -8.497 12.545 0.227 1.00 83.19 95 ILE A CA 1
ATOM 773 C C . ILE A 1 95 ? -8.265 12.933 -1.225 1.00 83.19 95 ILE A C 1
ATOM 775 O O . ILE A 1 95 ? -7.128 13.182 -1.617 1.00 83.19 95 ILE A O 1
ATOM 779 N N . ILE A 1 96 ? -9.340 12.995 -2.010 1.00 81.56 96 ILE A N 1
ATOM 780 C CA . ILE A 1 96 ? -9.289 13.337 -3.427 1.00 81.56 96 ILE A CA 1
ATOM 781 C C . ILE A 1 96 ? -8.669 14.719 -3.568 1.00 81.56 96 ILE A C 1
ATOM 783 O O . ILE A 1 96 ? -7.714 14.877 -4.321 1.00 81.56 96 ILE A O 1
ATOM 787 N N . SER A 1 97 ? -9.130 15.698 -2.789 1.00 79.69 97 SER A N 1
ATOM 788 C CA . SER A 1 97 ? -8.670 17.066 -2.949 1.00 79.69 97 SER A CA 1
ATOM 789 C C . SER A 1 97 ? -7.223 17.281 -2.512 1.00 79.69 97 SER A C 1
ATOM 791 O O . SER A 1 97 ? -6.434 17.899 -3.222 1.00 79.69 97 SER A O 1
ATOM 793 N N . THR A 1 98 ? -6.839 16.752 -1.352 1.00 79.56 98 THR A N 1
ATOM 794 C CA . THR A 1 98 ? -5.457 16.891 -0.867 1.00 79.56 98 THR A CA 1
ATOM 795 C C . THR A 1 98 ? -4.489 16.078 -1.719 1.00 79.56 98 THR A C 1
ATOM 797 O O . THR A 1 98 ? -3.445 16.596 -2.112 1.00 79.56 98 THR A O 1
ATOM 800 N N . GLY A 1 99 ? -4.853 14.847 -2.082 1.00 76.88 99 GLY A N 1
ATOM 801 C CA . GLY A 1 99 ? -4.044 14.006 -2.954 1.00 76.88 99 GLY A CA 1
ATOM 802 C C . GLY A 1 99 ? -3.889 14.590 -4.359 1.00 76.88 99 GLY A C 1
ATOM 803 O O . GLY A 1 99 ? -2.809 14.475 -4.932 1.00 76.88 99 GLY A O 1
ATOM 804 N N . LEU A 1 100 ? -4.912 15.267 -4.901 1.00 76.88 100 LEU A N 1
ATOM 805 C CA . LEU A 1 100 ? -4.821 15.967 -6.188 1.00 76.88 100 LEU A CA 1
ATOM 806 C C . LEU A 1 100 ? -3.830 17.123 -6.104 1.00 76.88 100 LEU A C 1
ATOM 808 O O . LEU A 1 100 ? -2.924 17.191 -6.925 1.00 76.88 100 LEU A O 1
ATOM 812 N N . LEU A 1 101 ? -3.941 17.990 -5.093 1.00 80.19 101 LEU A N 1
ATOM 813 C CA . LEU A 1 101 ? -3.006 19.109 -4.912 1.00 80.19 101 LEU A CA 1
ATOM 814 C C . LEU A 1 101 ? -1.562 18.634 -4.777 1.00 80.19 101 LEU A C 1
ATOM 816 O O . LEU A 1 101 ? -0.660 19.195 -5.394 1.00 80.19 101 LEU A O 1
ATOM 820 N N . ILE A 1 102 ? -1.359 17.569 -4.007 1.00 77.19 102 ILE A N 1
ATOM 821 C CA . ILE A 1 102 ? -0.055 16.940 -3.825 1.00 77.19 102 ILE A CA 1
ATOM 822 C C . ILE A 1 102 ? 0.439 16.344 -5.146 1.00 77.19 102 ILE A C 1
ATOM 824 O O . ILE A 1 102 ? 1.561 16.614 -5.556 1.00 77.19 102 ILE A O 1
ATOM 828 N N . SER A 1 103 ? -0.396 15.603 -5.871 1.00 73.69 103 SER A N 1
ATOM 829 C CA . SER A 1 103 ? -0.008 15.039 -7.169 1.00 73.69 103 SER A CA 1
ATOM 830 C C . SER A 1 103 ? 0.395 16.148 -8.144 1.00 73.69 103 SER A C 1
ATOM 832 O O . SER A 1 103 ? 1.460 16.077 -8.750 1.00 73.69 103 SER A O 1
ATOM 834 N N . LEU A 1 104 ? -0.384 17.226 -8.233 1.00 73.31 104 LEU A N 1
ATOM 835 C CA . LEU A 1 104 ? -0.100 18.357 -9.118 1.00 73.31 104 LEU A CA 1
ATOM 836 C C . LEU A 1 104 ? 1.168 19.127 -8.728 1.00 73.31 104 LEU A C 1
ATOM 838 O O . LEU A 1 104 ? 1.914 19.543 -9.609 1.00 73.31 104 LEU A O 1
ATOM 842 N N . ALA A 1 105 ? 1.451 19.277 -7.433 1.00 73.12 105 ALA A N 1
ATOM 843 C CA . ALA A 1 105 ? 2.661 19.948 -6.957 1.00 73.12 105 ALA A CA 1
ATOM 844 C C . ALA A 1 105 ? 3.951 19.171 -7.283 1.00 73.12 105 ALA A C 1
ATOM 846 O O . ALA A 1 105 ? 5.015 19.775 -7.408 1.00 73.12 105 ALA A O 1
ATOM 847 N N . PHE A 1 106 ? 3.868 17.844 -7.422 1.00 68.88 106 PHE A N 1
ATOM 848 C CA . PHE A 1 106 ? 5.029 16.974 -7.635 1.00 68.88 106 PHE A CA 1
ATOM 849 C C . PHE A 1 106 ? 5.123 16.382 -9.050 1.00 68.88 106 PHE A C 1
ATOM 851 O O . PHE A 1 106 ? 6.131 15.756 -9.384 1.00 68.88 106 PHE A O 1
ATOM 858 N N . THR A 1 107 ? 4.123 16.599 -9.908 1.00 65.00 107 THR A N 1
ATOM 859 C CA . THR A 1 107 ? 4.161 16.136 -11.301 1.00 65.00 107 THR A CA 1
ATOM 860 C C . THR A 1 107 ? 4.856 17.187 -12.168 1.00 65.00 107 THR A C 1
ATOM 862 O O . THR A 1 107 ? 4.319 18.269 -12.398 1.00 65.00 107 THR A O 1
ATOM 865 N N . LYS A 1 108 ? 6.055 16.883 -12.689 1.00 56.12 108 LYS A N 1
ATOM 866 C CA . LYS A 1 108 ? 6.610 17.643 -13.826 1.00 56.12 108 LYS A CA 1
ATOM 867 C C . LYS A 1 108 ? 5.685 17.422 -15.024 1.00 56.12 108 LYS A C 1
ATOM 869 O O . LYS A 1 108 ? 5.303 16.285 -15.272 1.00 56.12 108 LYS A O 1
ATOM 874 N N . SER A 1 109 ? 5.339 18.492 -15.740 1.00 50.31 109 SER A N 1
ATOM 875 C CA . SER A 1 109 ? 4.292 18.600 -16.775 1.00 50.31 109 SER A CA 1
ATOM 876 C C . SER A 1 109 ? 4.506 17.771 -18.058 1.00 50.31 109 SER A C 1
ATOM 878 O O . SER A 1 109 ? 4.231 18.245 -19.162 1.00 50.31 109 SER A O 1
ATOM 880 N N . ASN A 1 110 ? 5.021 16.554 -17.950 1.00 46.56 110 ASN A N 1
ATOM 881 C CA . ASN A 1 110 ? 5.148 15.638 -19.066 1.00 46.56 110 ASN A CA 1
ATOM 882 C C . ASN A 1 110 ? 3.886 14.782 -19.116 1.00 46.56 110 ASN A C 1
ATOM 884 O O . ASN A 1 110 ? 3.604 14.027 -18.187 1.00 46.56 110 ASN A O 1
ATOM 888 N N . GLN A 1 111 ? 3.124 14.917 -20.201 1.00 52.47 111 GLN A N 1
ATOM 889 C CA . GLN A 1 111 ? 2.028 14.007 -20.511 1.00 52.47 111 GLN A CA 1
ATOM 890 C C . GLN A 1 111 ? 2.573 12.577 -20.513 1.00 52.47 111 GLN A C 1
ATOM 892 O O . GLN A 1 111 ? 3.417 12.230 -21.340 1.00 52.47 111 GLN A O 1
ATOM 897 N N . ILE A 1 112 ? 2.121 11.753 -19.571 1.00 54.53 112 ILE A N 1
ATOM 898 C CA . ILE A 1 112 ? 2.465 10.335 -19.560 1.00 54.53 112 ILE A CA 1
ATOM 899 C C . ILE A 1 112 ? 1.607 9.681 -20.645 1.00 54.53 112 ILE A C 1
ATOM 901 O O . ILE A 1 112 ? 0.399 9.520 -20.478 1.00 54.53 112 ILE A O 1
ATOM 905 N N . GLN A 1 113 ? 2.218 9.311 -21.773 1.00 55.72 113 GLN A N 1
ATOM 906 C CA . GLN A 1 113 ? 1.607 8.355 -22.695 1.00 55.72 113 GLN A CA 1
ATOM 907 C C . GLN A 1 113 ? 1.583 6.992 -21.999 1.00 55.72 113 GLN A C 1
ATOM 909 O O . GLN A 1 113 ? 2.570 6.261 -21.999 1.00 55.72 113 GLN A O 1
ATOM 914 N N . LEU A 1 114 ? 0.460 6.666 -21.360 1.00 61.31 114 LEU A N 1
ATOM 915 C CA . LEU A 1 114 ? 0.214 5.322 -20.849 1.00 61.31 114 LEU A CA 1
ATOM 916 C C . LEU A 1 114 ? -0.033 4.396 -22.044 1.00 61.31 114 LEU A C 1
ATOM 918 O O . LEU A 1 114 ? -1.120 4.397 -22.627 1.00 61.31 114 LEU A O 1
ATOM 922 N N . ASN A 1 115 ? 0.966 3.599 -22.417 1.00 72.88 115 ASN A N 1
ATOM 923 C CA . ASN A 1 115 ? 0.756 2.521 -23.375 1.00 72.88 115 ASN A CA 1
ATOM 924 C C . ASN A 1 115 ? -0.165 1.451 -22.761 1.00 72.88 115 ASN A C 1
ATOM 926 O O . ASN A 1 115 ? -0.233 1.273 -21.544 1.00 72.88 115 ASN A O 1
ATOM 930 N N . ARG A 1 116 ? -0.899 0.712 -23.606 1.00 73.44 116 ARG A N 1
ATOM 931 C CA . ARG A 1 116 ? -1.932 -0.247 -23.161 1.00 73.44 116 ARG A CA 1
ATOM 932 C C . ARG A 1 116 ? -1.403 -1.307 -22.183 1.00 73.44 116 ARG A C 1
ATOM 934 O O . ARG A 1 116 ? -2.128 -1.692 -21.269 1.00 73.44 116 ARG A O 1
ATOM 941 N N . SER A 1 117 ? -0.168 -1.776 -22.375 1.00 70.62 117 SER A N 1
ATOM 942 C CA . SER A 1 117 ? 0.500 -2.721 -21.468 1.00 70.62 117 SER A CA 1
ATOM 943 C C . SER A 1 117 ? 0.679 -2.142 -20.068 1.00 70.62 117 SER A C 1
ATOM 945 O O . SER A 1 117 ? 0.423 -2.821 -19.076 1.00 70.62 117 SER A O 1
ATOM 947 N N . ASP A 1 118 ? 1.065 -0.874 -19.996 1.00 80.25 118 ASP A N 1
ATOM 948 C CA . ASP A 1 118 ? 1.402 -0.201 -18.747 1.00 80.25 118 ASP A CA 1
ATOM 949 C C . ASP A 1 118 ? 0.124 0.085 -17.968 1.00 80.25 118 ASP A C 1
ATOM 951 O O . ASP A 1 118 ? 0.052 -0.196 -16.776 1.00 80.25 118 ASP A O 1
ATOM 955 N N . LEU A 1 119 ? -0.938 0.496 -18.669 1.00 85.25 119 LEU A N 1
ATOM 956 C CA . LEU A 1 119 ? -2.262 0.671 -18.080 1.00 85.25 119 LEU A CA 1
ATOM 957 C C . LEU A 1 119 ? -2.814 -0.633 -17.480 1.00 85.25 119 LEU A C 1
ATOM 959 O O . LEU A 1 119 ? -3.336 -0.621 -16.364 1.00 85.25 119 LEU A O 1
ATOM 963 N N . LEU A 1 120 ? -2.700 -1.760 -18.193 1.00 86.75 120 LEU A N 1
ATOM 964 C CA . LEU A 1 120 ? -3.147 -3.061 -17.679 1.00 86.75 120 LEU A CA 1
ATOM 965 C C . LEU A 1 120 ? -2.365 -3.469 -16.427 1.00 86.75 120 LEU A C 1
ATOM 967 O O . LEU A 1 120 ? -2.973 -3.902 -15.446 1.00 86.75 120 LEU A O 1
ATOM 971 N N . ASN A 1 121 ? -1.043 -3.281 -16.433 1.00 86.69 121 ASN A N 1
ATOM 972 C CA . ASN A 1 121 ? -0.198 -3.562 -15.274 1.00 86.69 121 ASN A CA 1
ATOM 973 C C . ASN A 1 121 ? -0.548 -2.658 -14.083 1.00 86.69 121 ASN A C 1
ATOM 975 O O . ASN A 1 121 ? -0.683 -3.154 -12.964 1.00 86.69 121 ASN A O 1
ATOM 979 N N . THR A 1 122 ? -0.766 -1.361 -14.310 1.00 89.44 122 THR A N 1
ATOM 980 C CA . THR A 1 122 ? -1.201 -0.421 -13.268 1.00 89.44 122 THR A CA 1
ATOM 981 C C . THR A 1 122 ? -2.541 -0.837 -12.667 1.00 89.44 122 THR A C 1
ATOM 983 O O . THR A 1 122 ? -2.678 -0.880 -11.445 1.00 89.44 122 THR A O 1
ATOM 986 N N . ILE A 1 123 ? -3.531 -1.197 -13.488 1.00 90.88 123 ILE A N 1
ATOM 987 C CA . ILE A 1 123 ? -4.834 -1.640 -12.976 1.00 90.88 123 ILE A CA 1
ATOM 988 C C . ILE A 1 123 ? -4.683 -2.937 -12.170 1.00 90.88 123 ILE A C 1
ATOM 990 O O . ILE A 1 123 ? -5.176 -3.037 -11.047 1.00 90.88 123 ILE A O 1
ATOM 994 N N . LEU A 1 124 ? -3.979 -3.931 -12.708 1.00 93.62 124 LEU A N 1
ATOM 995 C CA . LEU A 1 124 ? -3.847 -5.222 -12.042 1.00 93.62 124 LEU A CA 1
ATOM 996 C C . LEU A 1 124 ? -3.097 -5.099 -10.708 1.00 93.62 124 LEU A C 1
ATOM 998 O O . LEU A 1 124 ? -3.608 -5.516 -9.670 1.00 93.62 124 LEU A O 1
ATOM 1002 N N . PHE A 1 125 ? -1.901 -4.512 -10.718 1.00 93.81 125 PHE A N 1
ATOM 1003 C CA . PHE A 1 125 ? -1.040 -4.469 -9.538 1.00 93.81 125 PHE A CA 1
ATOM 1004 C C . PHE A 1 125 ? -1.381 -3.300 -8.615 1.00 93.81 125 PHE A C 1
ATOM 1006 O O . PHE A 1 125 ? -1.691 -3.519 -7.446 1.00 93.81 125 PHE A O 1
ATOM 1013 N N . THR A 1 126 ? -1.362 -2.067 -9.122 1.00 92.12 126 THR A N 1
ATOM 1014 C CA . THR A 1 126 ? -1.530 -0.856 -8.301 1.00 92.12 126 THR A CA 1
ATOM 1015 C C . THR A 1 126 ? -2.964 -0.662 -7.822 1.00 92.12 126 THR A C 1
ATOM 1017 O O . THR A 1 126 ? -3.170 -0.246 -6.683 1.00 92.12 126 THR A O 1
ATOM 1020 N N . VAL A 1 127 ? -3.960 -0.951 -8.662 1.00 93.69 127 VAL A N 1
ATOM 1021 C CA . VAL A 1 127 ? -5.369 -0.686 -8.323 1.00 93.69 127 VAL A CA 1
ATOM 1022 C C . VAL A 1 127 ? -6.025 -1.853 -7.594 1.00 93.69 127 VAL A C 1
ATOM 1024 O O . VAL A 1 127 ? -6.909 -1.610 -6.783 1.00 93.69 127 VAL A O 1
ATOM 1027 N N . ILE A 1 128 ? -5.622 -3.101 -7.850 1.00 95.50 128 ILE A N 1
ATOM 1028 C CA . ILE A 1 128 ? -6.335 -4.277 -7.324 1.00 95.50 128 ILE A CA 1
ATOM 1029 C C . ILE A 1 128 ? -5.465 -5.092 -6.363 1.00 95.50 128 ILE A C 1
ATOM 1031 O O . ILE A 1 128 ? -5.790 -5.196 -5.179 1.00 95.50 128 ILE A O 1
ATOM 1035 N N . LEU A 1 129 ? -4.374 -5.692 -6.847 1.00 97.25 129 LEU A N 1
ATOM 1036 C CA . LEU A 1 129 ? -3.642 -6.699 -6.072 1.00 97.25 129 LEU A CA 1
ATOM 1037 C C . LEU A 1 129 ? -2.897 -6.109 -4.867 1.00 97.25 129 LEU A C 1
ATOM 1039 O O . LEU A 1 129 ? -2.971 -6.687 -3.779 1.00 97.25 129 LEU A O 1
ATOM 1043 N N . PHE A 1 130 ? -2.221 -4.965 -5.020 1.00 96.19 130 PHE A N 1
ATOM 1044 C CA . PHE A 1 130 ? -1.541 -4.317 -3.896 1.00 96.19 130 PHE A CA 1
ATOM 1045 C C . PHE A 1 130 ? -2.520 -3.833 -2.823 1.00 96.19 130 PHE A C 1
ATOM 1047 O O . PHE A 1 130 ? -2.305 -4.208 -1.674 1.00 96.19 130 PHE A O 1
ATOM 1054 N N . PRO A 1 131 ? -3.635 -3.143 -3.133 1.00 97.00 131 PRO A N 1
ATOM 1055 C CA . PRO A 1 131 ? -4.639 -2.807 -2.123 1.00 97.00 131 PRO A CA 1
ATOM 1056 C C . PRO A 1 131 ? -5.169 -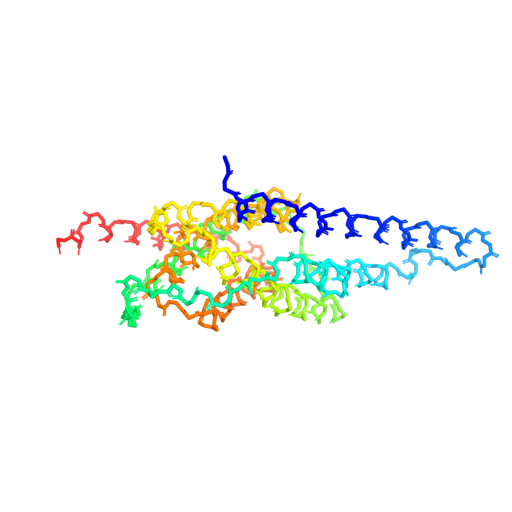4.015 -1.349 1.00 97.00 131 PRO A C 1
ATOM 1058 O O . PRO A 1 131 ? -5.268 -3.966 -0.125 1.00 97.00 131 PRO A O 1
ATOM 1061 N N . ILE A 1 132 ? -5.456 -5.136 -2.024 1.00 97.38 132 ILE A N 1
ATOM 1062 C CA . ILE A 1 132 ? -5.892 -6.366 -1.342 1.00 97.38 132 ILE A CA 1
ATOM 1063 C C . ILE A 1 132 ? -4.829 -6.834 -0.342 1.00 97.38 132 ILE A C 1
ATOM 1065 O O . ILE A 1 132 ? -5.139 -7.079 0.826 1.00 97.38 132 ILE A O 1
ATOM 1069 N N . MET A 1 133 ? -3.578 -6.951 -0.789 1.00 97.38 133 MET A N 1
ATOM 1070 C CA . MET A 1 133 ? -2.454 -7.357 0.055 1.00 97.38 133 MET A CA 1
ATOM 1071 C C . MET A 1 133 ? -2.265 -6.396 1.236 1.00 97.38 133 MET A C 1
ATOM 1073 O O . MET A 1 133 ? -2.193 -6.825 2.388 1.00 97.38 133 MET A O 1
ATOM 1077 N N . GLU A 1 134 ? -2.210 -5.098 0.960 1.00 97.62 134 GLU A N 1
ATOM 1078 C CA . GLU A 1 134 ? -1.935 -4.050 1.937 1.00 97.62 134 GLU A CA 1
ATOM 1079 C C . GLU A 1 134 ? -3.024 -3.977 3.009 1.00 97.62 134 GLU A C 1
ATOM 1081 O O . GLU A 1 134 ? -2.704 -3.929 4.196 1.00 97.62 134 GLU A O 1
ATOM 1086 N N . GLU A 1 135 ? -4.305 -4.064 2.651 1.00 97.12 135 GLU A N 1
ATOM 1087 C CA . GLU A 1 135 ? -5.384 -4.035 3.644 1.00 97.12 135 GLU A CA 1
ATOM 1088 C C . GLU A 1 135 ? -5.448 -5.326 4.481 1.00 97.12 135 GLU A C 1
ATOM 1090 O O . GLU A 1 135 ? -5.736 -5.287 5.685 1.00 97.12 135 GLU A O 1
ATOM 1095 N N . LEU A 1 136 ? -5.109 -6.484 3.901 1.00 95.50 136 LEU A N 1
ATOM 1096 C CA . LEU A 1 136 ? -4.970 -7.727 4.669 1.00 95.50 136 LEU A CA 1
ATOM 1097 C C . LEU A 1 136 ? -3.802 -7.649 5.663 1.00 95.50 136 LEU A C 1
ATOM 1099 O O . LEU A 1 136 ? -3.962 -8.039 6.826 1.00 95.50 136 LEU A O 1
ATOM 1103 N N . MET A 1 137 ? -2.652 -7.120 5.242 1.00 95.25 137 MET A N 1
ATOM 1104 C CA . MET A 1 137 ? -1.470 -6.962 6.094 1.00 95.25 137 MET A CA 1
ATOM 1105 C C . MET A 1 137 ? -1.676 -5.884 7.159 1.00 95.25 137 MET A C 1
ATOM 1107 O O . MET A 1 137 ? -1.570 -6.152 8.353 1.00 95.25 137 MET A O 1
ATOM 1111 N N . PHE A 1 138 ? -1.983 -4.659 6.745 1.00 96.69 138 PHE A N 1
ATOM 1112 C CA . PHE A 1 138 ? -1.915 -3.483 7.604 1.00 96.69 138 PHE A CA 1
ATOM 1113 C C . PHE A 1 138 ? -3.224 -3.156 8.310 1.00 96.69 138 PHE A C 1
ATOM 1115 O O . PHE A 1 138 ? -3.174 -2.489 9.345 1.00 96.69 138 PHE A O 1
ATOM 1122 N N . ARG A 1 139 ? -4.383 -3.637 7.835 1.00 94.06 139 ARG A N 1
ATOM 1123 C CA . ARG A 1 139 ? -5.622 -3.522 8.617 1.00 94.06 139 ARG A CA 1
ATOM 1124 C C . ARG A 1 139 ? -5.927 -4.778 9.384 1.00 94.06 139 ARG A C 1
ATOM 1126 O O . ARG A 1 139 ? -5.842 -4.763 10.612 1.00 94.06 139 ARG A O 1
ATOM 1133 N N . ARG A 1 140 ? -6.266 -5.851 8.673 1.00 92.19 140 ARG A N 1
ATOM 1134 C CA . ARG A 1 140 ? -6.812 -7.061 9.292 1.00 92.19 140 ARG A CA 1
ATOM 1135 C C . ARG A 1 140 ? -5.823 -7.690 10.265 1.00 92.19 140 ARG A C 1
ATOM 1137 O O . ARG A 1 140 ? -6.127 -7.831 11.445 1.00 92.19 140 ARG A O 1
ATOM 1144 N N . THR A 1 141 ? -4.625 -7.996 9.783 1.00 91.38 141 THR A N 1
ATOM 1145 C CA . THR A 1 141 ? -3.606 -8.710 10.562 1.00 91.38 141 THR A CA 1
ATOM 1146 C C . THR A 1 141 ? -3.092 -7.858 11.729 1.00 91.38 141 THR A C 1
ATOM 1148 O O . THR A 1 141 ? -2.972 -8.341 12.854 1.00 91.38 141 THR A O 1
ATOM 1151 N N . LEU A 1 142 ? -2.858 -6.558 11.516 1.00 92.44 142 LEU A N 1
ATOM 1152 C CA . LEU A 1 142 ? -2.435 -5.664 12.600 1.00 92.44 142 LEU A CA 1
ATOM 1153 C C . LEU A 1 142 ? -3.522 -5.411 13.649 1.00 92.44 142 LEU A C 1
ATOM 1155 O O . LEU A 1 142 ? -3.189 -5.153 14.808 1.00 92.44 142 LEU A O 1
ATOM 1159 N N . PHE A 1 143 ? -4.804 -5.479 13.281 1.00 90.38 143 PHE A N 1
ATOM 1160 C CA . PHE A 1 143 ? -5.893 -5.263 14.234 1.00 90.38 143 PHE A CA 1
ATOM 1161 C C . PHE A 1 143 ? -5.907 -6.341 15.310 1.00 90.38 143 PHE A C 1
ATOM 1163 O O . PHE A 1 143 ? -6.100 -6.019 16.476 1.00 90.38 143 PHE A O 1
ATOM 1170 N N . GLU A 1 144 ? -5.588 -7.586 14.961 1.00 86.19 144 GLU A N 1
ATOM 1171 C CA . GLU A 1 144 ? -5.492 -8.697 15.917 1.00 86.19 144 GLU A CA 1
ATOM 1172 C C . GLU A 1 144 ? -4.418 -8.474 17.000 1.00 86.19 144 GLU A C 1
ATOM 1174 O O . GLU A 1 144 ? -4.515 -9.019 18.099 1.00 86.19 144 GLU A O 1
ATOM 1179 N N . VAL A 1 145 ? -3.409 -7.639 16.727 1.00 87.75 145 VAL A N 1
ATOM 1180 C CA . VAL A 1 145 ? -2.318 -7.336 17.671 1.00 87.75 145 VAL A CA 1
ATOM 1181 C C . VAL A 1 145 ? -2.539 -6.023 18.405 1.00 87.75 145 VAL A C 1
ATOM 1183 O O . VAL A 1 145 ? -2.286 -5.933 19.607 1.00 87.75 145 VAL A O 1
ATOM 1186 N N . PHE A 1 146 ? -2.979 -4.996 17.682 1.00 90.44 146 PHE A N 1
ATOM 1187 C CA . PHE A 1 146 ? -3.007 -3.621 18.172 1.00 90.44 146 PHE A CA 1
ATOM 1188 C C . PHE A 1 146 ? -4.421 -3.080 18.407 1.00 90.44 146 PHE A C 1
ATOM 1190 O O . PHE A 1 146 ? -4.552 -1.990 18.958 1.00 90.44 146 PHE A O 1
ATOM 1197 N N . GLY A 1 147 ? -5.476 -3.820 18.055 1.00 86.12 147 GLY A N 1
ATOM 1198 C CA . GLY A 1 147 ? -6.871 -3.390 18.220 1.00 86.12 147 GLY A CA 1
ATOM 1199 C C . GLY A 1 147 ? -7.234 -3.077 19.676 1.00 86.12 147 GLY A C 1
ATOM 1200 O O . GLY A 1 147 ? -7.914 -2.090 19.948 1.00 86.12 147 GLY A O 1
ATOM 1201 N N . ASN A 1 148 ? -6.671 -3.830 20.628 1.00 85.19 148 ASN A N 1
ATOM 1202 C CA . ASN A 1 148 ? -6.870 -3.611 22.068 1.00 85.19 148 ASN A CA 1
ATOM 1203 C C . ASN A 1 148 ? -6.184 -2.349 22.614 1.00 85.19 148 ASN A C 1
ATOM 1205 O O . ASN A 1 148 ? -6.450 -1.952 23.744 1.00 85.19 148 ASN A O 1
ATOM 1209 N N . LEU A 1 149 ? -5.309 -1.698 21.839 1.00 87.38 149 LEU A N 1
ATOM 1210 C CA . LEU A 1 149 ? -4.699 -0.422 22.235 1.00 87.38 149 LEU A CA 1
ATOM 1211 C C . LEU A 1 149 ? -5.669 0.762 22.091 1.00 87.38 149 LEU A C 1
ATOM 1213 O O . LEU A 1 149 ? -5.328 1.889 22.457 1.00 87.38 149 LEU A O 1
ATOM 1217 N N . GLY A 1 150 ? -6.862 0.510 21.555 1.00 87.69 150 GLY A N 1
ATOM 1218 C CA . GLY A 1 150 ? -7.879 1.509 21.285 1.00 87.69 150 GLY A CA 1
ATOM 1219 C C . GLY A 1 150 ? -7.799 2.071 19.861 1.00 87.69 150 GLY A C 1
ATOM 1220 O O . GLY A 1 150 ? -6.772 1.964 19.179 1.00 87.69 150 GLY A O 1
ATOM 1221 N N . PRO A 1 151 ? -8.885 2.720 19.410 1.00 89.19 151 PRO A N 1
ATOM 1222 C CA . PRO A 1 151 ? -9.104 3.061 18.007 1.00 89.19 151 PRO A CA 1
ATOM 1223 C C . PRO A 1 151 ? -8.038 4.024 17.470 1.00 89.19 151 PRO A C 1
ATOM 1225 O O . PRO A 1 151 ? -7.456 3.788 16.416 1.00 89.19 151 PRO A O 1
ATOM 1228 N N . LYS A 1 152 ? -7.711 5.075 18.235 1.00 91.94 152 LYS A N 1
ATOM 1229 C CA . LYS A 1 152 ? -6.722 6.092 17.838 1.00 91.94 152 LYS A CA 1
ATOM 1230 C C . LYS A 1 152 ? -5.323 5.497 17.648 1.00 91.94 152 LYS A C 1
ATOM 1232 O O . LYS A 1 152 ? -4.689 5.737 16.626 1.00 91.94 152 LYS A O 1
ATOM 1237 N N . LYS A 1 153 ? -4.849 4.696 18.612 1.00 93.50 153 LYS A N 1
ATOM 1238 C CA . LYS A 1 153 ? -3.506 4.093 18.559 1.00 93.50 153 LYS A CA 1
ATOM 1239 C C . LYS A 1 153 ? -3.391 3.093 17.414 1.00 93.50 153 LYS A C 1
ATOM 1241 O O . LYS A 1 153 ? -2.395 3.115 16.698 1.00 93.50 153 LYS A O 1
ATOM 1246 N N . TYR A 1 154 ? -4.417 2.268 17.204 1.00 94.06 154 TYR A N 1
ATOM 1247 C CA . TYR A 1 154 ? -4.446 1.348 16.072 1.00 94.06 154 TYR A CA 1
ATOM 1248 C C . TYR A 1 154 ? -4.387 2.085 14.724 1.00 94.06 154 TYR A C 1
ATOM 1250 O O . TYR A 1 154 ? -3.594 1.699 13.866 1.00 94.06 154 TYR A O 1
ATOM 1258 N N . ILE A 1 155 ? -5.167 3.159 14.537 1.00 95.94 155 ILE A N 1
ATOM 1259 C CA . ILE A 1 155 ? -5.150 3.946 13.290 1.00 95.94 155 ILE A CA 1
ATOM 1260 C C . ILE A 1 155 ? -3.750 4.508 13.030 1.00 95.94 155 ILE A C 1
ATOM 1262 O O . ILE A 1 155 ? -3.244 4.364 11.921 1.00 95.94 155 ILE A O 1
ATOM 1266 N N . ILE A 1 156 ? -3.102 5.079 14.051 1.00 97.19 156 ILE A N 1
ATOM 1267 C CA . ILE A 1 156 ? -1.737 5.615 13.939 1.00 97.19 156 ILE A CA 1
ATOM 1268 C C . ILE A 1 156 ? -0.752 4.518 13.535 1.00 97.19 156 ILE A C 1
ATOM 1270 O O . ILE A 1 156 ? -0.057 4.659 12.534 1.00 97.19 156 ILE A O 1
ATOM 1274 N N . ILE A 1 157 ? -0.717 3.408 14.273 1.00 95.75 157 ILE A N 1
ATOM 1275 C CA . ILE A 1 157 ? 0.238 2.321 14.022 1.00 95.75 157 ILE A CA 1
ATOM 1276 C C . ILE A 1 157 ? 0.017 1.712 12.634 1.00 95.75 157 ILE A C 1
ATOM 1278 O O . ILE A 1 157 ? 0.963 1.570 11.864 1.00 95.75 157 ILE A O 1
ATOM 1282 N N . SER A 1 158 ? -1.227 1.370 12.299 1.00 96.25 158 SER A N 1
ATOM 1283 C CA . SER A 1 158 ? -1.556 0.728 11.023 1.00 96.25 158 SER A CA 1
ATOM 1284 C C . SER A 1 158 ? -1.324 1.642 9.820 1.00 96.25 158 SER A C 1
ATOM 1286 O O . SER A 1 158 ? -0.897 1.163 8.771 1.00 96.25 158 SER A O 1
ATOM 1288 N N . THR A 1 159 ? -1.573 2.946 9.955 1.00 97.69 159 THR A N 1
ATOM 1289 C CA . THR A 1 159 ? -1.339 3.923 8.882 1.00 97.69 159 THR A CA 1
ATOM 1290 C C . THR A 1 159 ? 0.146 4.186 8.682 1.00 97.69 159 THR A C 1
ATOM 1292 O O . THR A 1 159 ? 0.608 4.157 7.547 1.00 97.69 159 THR A O 1
ATOM 1295 N N . LEU A 1 160 ? 0.913 4.384 9.760 1.00 97.69 160 LEU A N 1
ATOM 1296 C CA . LEU A 1 160 ? 2.357 4.610 9.659 1.00 97.69 160 LEU A CA 1
ATOM 1297 C C . LEU A 1 160 ? 3.078 3.385 9.092 1.00 97.69 160 LEU A C 1
ATOM 1299 O O . LEU A 1 160 ? 3.896 3.519 8.187 1.00 97.69 160 LEU A O 1
ATOM 1303 N N . LEU A 1 161 ? 2.754 2.183 9.580 1.00 96.62 161 LEU A N 1
ATOM 1304 C CA . LEU A 1 161 ? 3.355 0.963 9.046 1.00 96.62 161 LEU A CA 1
ATOM 1305 C C . LEU A 1 161 ? 2.997 0.768 7.574 1.00 96.62 161 LEU A C 1
ATOM 1307 O O . LEU A 1 161 ? 3.884 0.458 6.792 1.00 96.62 161 LEU A O 1
ATOM 1311 N N . TRP A 1 162 ? 1.747 1.001 7.177 1.00 97.06 162 TRP A N 1
ATOM 1312 C CA . TRP A 1 162 ? 1.377 0.945 5.765 1.00 97.06 162 TRP A CA 1
ATOM 1313 C C . TRP A 1 162 ? 2.165 1.962 4.932 1.00 97.06 162 TRP A C 1
ATOM 1315 O O . TRP A 1 162 ? 2.859 1.568 4.003 1.00 97.06 162 TRP A O 1
ATOM 1325 N N . ALA A 1 163 ? 2.156 3.241 5.311 1.00 96.25 163 ALA A N 1
ATOM 1326 C CA . ALA A 1 163 ? 2.793 4.295 4.531 1.00 96.25 163 ALA A CA 1
ATOM 1327 C C . ALA A 1 163 ? 4.302 4.063 4.338 1.00 96.25 163 ALA A C 1
ATOM 1329 O O . ALA A 1 163 ? 4.796 4.167 3.220 1.00 96.25 163 ALA A O 1
ATOM 1330 N N . PHE A 1 164 ? 5.027 3.704 5.402 1.00 95.19 164 PHE A N 1
ATOM 1331 C CA . PHE A 1 164 ? 6.489 3.574 5.362 1.00 95.19 164 PHE A CA 1
ATOM 1332 C C . PHE A 1 164 ? 6.991 2.174 4.982 1.00 95.19 164 PHE A C 1
ATOM 1334 O O . PHE A 1 164 ? 8.129 2.036 4.536 1.00 95.19 164 PHE A O 1
ATOM 1341 N N . ILE A 1 165 ? 6.184 1.122 5.159 1.00 93.69 165 ILE A N 1
ATOM 1342 C CA . ILE A 1 165 ? 6.570 -0.240 4.762 1.00 93.69 165 ILE A CA 1
ATOM 1343 C C . ILE A 1 165 ? 6.023 -0.583 3.375 1.00 93.69 165 ILE A C 1
ATOM 1345 O O . ILE A 1 165 ? 6.708 -1.269 2.629 1.00 93.69 165 ILE A O 1
ATOM 1349 N N . ALA A 1 166 ? 4.847 -0.130 2.956 1.00 91.31 166 ALA A N 1
ATOM 1350 C CA . ALA A 1 166 ? 4.355 -0.462 1.615 1.00 91.31 166 ALA A CA 1
ATOM 1351 C C . ALA A 1 166 ? 4.999 0.404 0.520 1.00 91.31 166 ALA A C 1
ATOM 1353 O O . ALA A 1 166 ? 5.271 -0.090 -0.574 1.00 91.31 166 ALA A O 1
ATOM 1354 N N . HIS A 1 167 ? 5.324 1.667 0.816 1.00 90.06 167 HIS A N 1
ATOM 1355 C CA . HIS A 1 167 ? 5.798 2.616 -0.192 1.00 90.06 167 HIS A CA 1
ATOM 1356 C C . HIS A 1 167 ? 7.253 3.036 0.018 1.00 90.06 167 HIS A C 1
ATOM 1358 O O . HIS A 1 167 ? 7.720 3.204 1.140 1.00 90.06 167 HIS A O 1
ATOM 1364 N N . ASN A 1 168 ? 7.958 3.246 -1.096 1.00 83.69 168 ASN A N 1
ATOM 1365 C CA . ASN A 1 168 ? 9.349 3.713 -1.109 1.00 83.69 168 ASN A CA 1
ATOM 1366 C C . ASN A 1 168 ? 9.501 5.100 -1.770 1.00 83.69 168 ASN A C 1
ATOM 1368 O O . ASN A 1 168 ? 10.590 5.663 -1.771 1.00 83.69 168 ASN A O 1
ATOM 1372 N N . ILE A 1 169 ? 8.425 5.650 -2.352 1.00 85.69 169 ILE A N 1
ATOM 1373 C CA . ILE A 1 169 ? 8.432 6.947 -3.042 1.00 85.69 169 ILE A CA 1
ATOM 1374 C C . ILE A 1 169 ? 7.781 7.995 -2.127 1.00 85.69 169 ILE A C 1
ATOM 1376 O O . ILE A 1 169 ? 6.636 7.777 -1.722 1.00 85.69 169 ILE A O 1
ATOM 1380 N N . PRO A 1 170 ? 8.438 9.138 -1.839 1.00 87.00 170 PRO A N 1
ATOM 1381 C CA . PRO A 1 170 ? 7.929 10.144 -0.903 1.00 87.00 170 PRO A CA 1
ATOM 1382 C C . PRO A 1 170 ? 6.492 10.600 -1.179 1.00 87.00 170 PRO A C 1
ATOM 1384 O O . PRO A 1 170 ? 5.692 10.692 -0.253 1.00 87.00 170 PRO A O 1
ATOM 1387 N N . ILE A 1 171 ? 6.138 10.821 -2.450 1.00 83.88 171 ILE A N 1
ATOM 1388 C CA . ILE A 1 171 ? 4.788 11.260 -2.829 1.00 83.88 171 ILE A CA 1
ATOM 1389 C C . ILE A 1 171 ? 3.716 10.230 -2.446 1.00 83.88 171 ILE A C 1
ATOM 1391 O O . ILE A 1 171 ? 2.688 10.583 -1.871 1.00 83.88 171 ILE A O 1
ATOM 1395 N N . ASN A 1 172 ? 4.005 8.944 -2.662 1.00 86.88 172 ASN A N 1
ATOM 1396 C CA . ASN A 1 172 ? 3.102 7.845 -2.330 1.00 86.88 172 ASN A CA 1
ATOM 1397 C C . ASN A 1 172 ? 2.977 7.672 -0.814 1.00 86.88 172 ASN A C 1
ATOM 1399 O O . ASN A 1 172 ? 1.888 7.385 -0.330 1.00 86.88 172 ASN A O 1
ATOM 1403 N N . ILE A 1 173 ? 4.057 7.905 -0.055 1.00 91.00 173 ILE A N 1
ATOM 1404 C CA . ILE A 1 173 ? 4.020 7.894 1.416 1.00 91.00 173 ILE A CA 1
ATOM 1405 C C . ILE A 1 173 ? 3.049 8.966 1.922 1.00 91.00 173 ILE A C 1
ATOM 1407 O O . ILE A 1 173 ? 2.203 8.672 2.763 1.00 91.00 173 ILE A O 1
ATOM 1411 N N . ILE A 1 174 ? 3.125 10.194 1.399 1.00 90.12 174 ILE A N 1
ATOM 1412 C CA . ILE A 1 174 ? 2.238 11.288 1.826 1.00 90.12 174 ILE A CA 1
ATOM 1413 C C . ILE A 1 174 ? 0.775 10.963 1.489 1.00 90.12 174 ILE A C 1
ATOM 1415 O O . ILE A 1 174 ? -0.094 11.094 2.355 1.00 90.12 174 ILE A O 1
ATOM 1419 N N . ILE A 1 175 ? 0.499 10.494 0.267 1.00 87.81 175 ILE A N 1
ATOM 1420 C CA . ILE A 1 175 ? -0.856 10.092 -0.151 1.00 87.81 175 ILE A CA 1
ATOM 1421 C C . ILE A 1 175 ? -1.383 8.955 0.74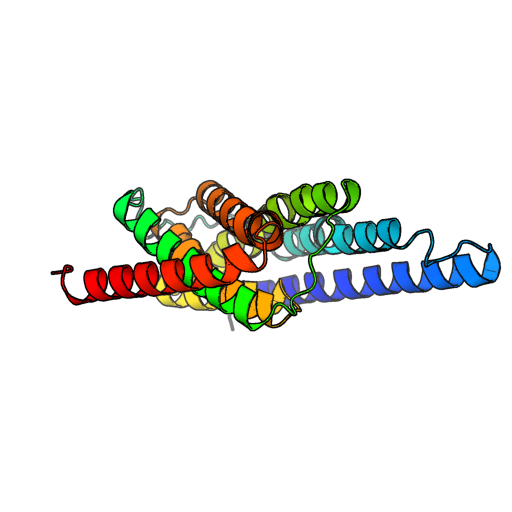0 1.00 87.81 175 ILE A C 1
ATOM 1423 O O . ILE A 1 175 ? -2.526 9.020 1.197 1.00 87.81 175 ILE A O 1
ATOM 1427 N N . ALA A 1 176 ? -0.550 7.962 1.061 1.00 92.62 176 ALA A N 1
ATOM 1428 C CA . ALA A 1 176 ? -0.911 6.866 1.956 1.00 92.62 176 ALA A CA 1
ATOM 1429 C C . ALA A 1 176 ? -1.203 7.352 3.384 1.00 92.62 176 ALA A C 1
ATOM 1431 O O . ALA A 1 176 ? -2.200 6.954 3.985 1.00 92.62 176 ALA A O 1
ATOM 1432 N N . LEU A 1 177 ? -0.403 8.268 3.937 1.00 94.69 177 LEU A N 1
ATOM 1433 C CA . LEU A 1 177 ? -0.688 8.854 5.251 1.00 94.69 177 LEU A CA 1
ATOM 1434 C C . LEU A 1 177 ? -2.064 9.532 5.264 1.00 94.69 177 LEU A C 1
ATOM 1436 O O . LEU A 1 177 ? -2.869 9.270 6.159 1.00 94.69 177 LEU A O 1
ATOM 1440 N N . ILE A 1 178 ? -2.365 10.342 4.247 1.00 91.25 178 ILE A N 1
ATOM 1441 C CA . ILE A 1 178 ? -3.658 11.024 4.120 1.00 91.25 178 ILE A CA 1
ATOM 1442 C C . ILE A 1 178 ? -4.794 10.008 4.003 1.00 91.25 178 ILE A C 1
ATOM 1444 O O . ILE A 1 178 ? -5.728 10.054 4.800 1.00 91.25 178 ILE A O 1
ATOM 1448 N N . ALA A 1 179 ? -4.716 9.062 3.065 1.00 92.50 179 ALA A N 1
ATOM 1449 C CA . ALA A 1 179 ? -5.759 8.058 2.858 1.00 92.50 179 ALA A CA 1
ATOM 1450 C C . ALA A 1 179 ? -5.993 7.193 4.111 1.00 92.50 179 ALA A C 1
ATOM 1452 O O . ALA A 1 179 ? -7.138 6.911 4.486 1.00 92.50 179 ALA A O 1
ATOM 1453 N N . GLY A 1 180 ? -4.912 6.816 4.796 1.00 95.81 180 GLY A N 1
ATOM 1454 C CA . GLY A 1 180 ? -4.939 5.975 5.988 1.00 95.81 180 GLY A CA 1
ATOM 1455 C C . GLY A 1 180 ? -5.576 6.677 7.180 1.00 95.81 180 GLY A C 1
ATOM 1456 O O . GLY A 1 180 ? -6.495 6.129 7.795 1.00 95.81 180 GLY A O 1
ATOM 1457 N N . PHE A 1 181 ? -5.157 7.914 7.464 1.00 94.56 181 PHE A N 1
ATOM 1458 C CA . PHE A 1 181 ? -5.709 8.705 8.565 1.00 94.56 181 PHE A CA 1
ATOM 1459 C C . PHE A 1 181 ? -7.115 9.226 8.275 1.00 94.56 181 PHE A C 1
ATOM 1461 O O . PHE A 1 181 ? -7.958 9.254 9.176 1.00 94.56 181 PHE A O 1
ATOM 1468 N N . ALA A 1 182 ? -7.383 9.643 7.038 1.00 89.81 182 ALA A N 1
ATOM 1469 C CA . ALA A 1 182 ? -8.639 10.282 6.685 1.00 89.81 182 ALA A CA 1
ATOM 1470 C C . ALA A 1 182 ? -9.759 9.283 6.404 1.00 89.81 182 ALA A C 1
ATOM 1472 O O . ALA A 1 182 ? -10.905 9.647 6.632 1.00 89.81 182 ALA A O 1
ATOM 1473 N N . LEU A 1 183 ? -9.497 8.049 5.958 1.00 91.50 183 LEU A N 1
ATOM 1474 C CA . LEU A 1 183 ? -10.576 7.111 5.614 1.00 91.50 183 LEU A CA 1
ATOM 1475 C C . LEU A 1 183 ? -10.293 5.670 6.021 1.00 91.50 183 LEU A C 1
ATOM 1477 O O . LEU A 1 183 ? -11.073 5.120 6.795 1.00 91.50 183 LEU A O 1
ATOM 1481 N N . LEU A 1 184 ? -9.214 5.061 5.522 1.00 94.19 184 LEU A N 1
ATOM 1482 C CA . LEU A 1 184 ? -9.050 3.602 5.557 1.00 94.19 184 LEU A CA 1
ATOM 1483 C C . LEU A 1 184 ? -8.922 3.062 6.991 1.00 94.19 184 LEU A C 1
ATOM 1485 O O . LEU A 1 184 ? -9.618 2.118 7.365 1.00 94.19 184 LEU A O 1
ATOM 1489 N N . GLY A 1 185 ? -8.094 3.696 7.826 1.00 93.69 185 GLY A N 1
ATOM 1490 C CA . GLY A 1 185 ? -7.945 3.342 9.239 1.00 93.69 185 GLY A CA 1
ATOM 1491 C C . GLY A 1 185 ? -9.243 3.542 10.035 1.00 93.69 185 GLY A C 1
ATOM 1492 O O . GLY A 1 185 ? -9.744 2.575 10.617 1.00 93.69 185 GLY A O 1
ATOM 1493 N N . PRO A 1 186 ? -9.823 4.760 10.057 1.00 91.38 186 PRO A N 1
ATOM 1494 C CA . PRO A 1 186 ? -11.093 5.024 10.732 1.00 91.38 186 PRO A CA 1
ATOM 1495 C C . PRO A 1 186 ? -12.236 4.106 10.288 1.00 91.38 186 PRO A C 1
ATOM 1497 O O . PRO A 1 186 ? -12.989 3.624 11.130 1.00 91.38 186 PRO A O 1
ATOM 1500 N N . MET A 1 187 ? -12.355 3.843 8.983 1.00 88.94 187 MET A N 1
ATOM 1501 C CA . MET A 1 187 ? -13.377 2.958 8.422 1.00 88.94 187 MET A CA 1
ATOM 1502 C C . MET A 1 187 ? -13.193 1.517 8.881 1.00 88.94 187 MET A C 1
ATOM 1504 O O . MET A 1 187 ? -14.172 0.865 9.242 1.00 88.94 187 MET A O 1
ATOM 1508 N N . TYR A 1 188 ? -11.960 1.008 8.900 1.00 91.19 188 TYR A N 1
ATOM 1509 C CA . TYR A 1 188 ? -11.725 -0.342 9.393 1.00 91.19 188 TYR A CA 1
ATOM 1510 C C . TYR A 1 188 ? -12.112 -0.472 10.868 1.00 91.19 188 TYR A C 1
ATOM 1512 O O . TYR A 1 188 ? -12.797 -1.415 11.246 1.00 91.19 188 TYR A O 1
ATOM 1520 N N . VAL A 1 189 ? -11.731 0.498 11.702 1.00 89.75 189 VAL A N 1
ATOM 1521 C CA . VAL A 1 189 ? -12.054 0.487 13.136 1.00 89.75 189 VAL A CA 1
ATOM 1522 C C . VAL A 1 189 ? -13.560 0.511 13.396 1.00 89.75 189 VAL A C 1
ATOM 1524 O O . VAL A 1 189 ? -14.022 -0.182 14.302 1.00 89.75 189 VAL A O 1
ATOM 1527 N N . SER A 1 190 ? -14.320 1.302 12.634 1.00 84.44 190 SER A N 1
ATOM 1528 C CA . SER A 1 190 ? -15.765 1.463 12.844 1.00 84.44 190 SER A CA 1
ATOM 1529 C C . SER A 1 190 ? -16.614 0.337 12.253 1.00 84.44 190 SER A C 1
ATOM 1531 O O . SER A 1 190 ? -17.755 0.151 12.672 1.00 84.44 190 SER A O 1
ATOM 1533 N N . THR A 1 191 ? -16.086 -0.404 11.275 1.00 84.31 191 THR A N 1
ATOM 1534 C CA . THR A 1 191 ? -16.857 -1.426 10.544 1.00 84.31 191 THR A CA 1
ATOM 1535 C C . THR A 1 191 ? -16.330 -2.842 10.724 1.00 84.31 191 THR A C 1
ATOM 1537 O O . THR A 1 191 ? -17.082 -3.802 10.558 1.00 84.31 191 THR A O 1
ATOM 1540 N N . ASN A 1 192 ? -15.037 -2.983 11.030 1.00 85.94 192 ASN A N 1
ATOM 1541 C CA . ASN A 1 192 ? -14.273 -4.229 10.976 1.00 85.94 192 ASN A CA 1
ATOM 1542 C C . ASN A 1 192 ? -14.489 -4.999 9.660 1.00 85.94 192 ASN A C 1
ATOM 1544 O O . ASN A 1 192 ? -14.543 -6.230 9.640 1.00 85.94 192 ASN A O 1
ATOM 1548 N N . ASN A 1 193 ? -14.674 -4.264 8.559 1.00 86.69 193 ASN A N 1
ATOM 1549 C CA . ASN A 1 193 ? -14.964 -4.814 7.245 1.00 86.69 193 ASN A CA 1
ATOM 1550 C C . ASN A 1 193 ? -13.772 -4.585 6.309 1.00 86.69 193 ASN A C 1
ATOM 1552 O O . ASN A 1 193 ? -13.662 -3.541 5.671 1.00 86.69 193 ASN A O 1
ATOM 1556 N N . THR A 1 194 ? -12.883 -5.57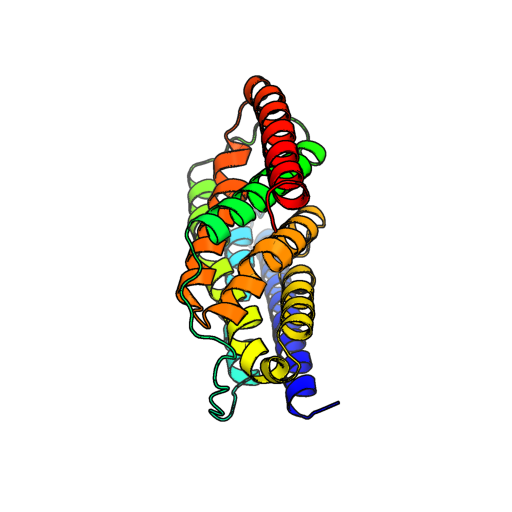9 6.208 1.00 90.75 194 THR A N 1
ATOM 1557 C CA . THR A 1 194 ? -11.717 -5.506 5.312 1.00 90.75 194 THR A CA 1
ATOM 1558 C C . THR A 1 194 ? -12.130 -5.326 3.851 1.00 90.75 194 THR A C 1
ATOM 1560 O O . THR A 1 194 ? -11.478 -4.580 3.134 1.00 90.75 194 THR A O 1
ATOM 1563 N N . VAL A 1 195 ? -13.221 -5.964 3.408 1.00 91.19 195 VAL A N 1
ATOM 1564 C CA . VAL A 1 195 ? -13.677 -5.884 2.008 1.00 91.19 195 VAL A CA 1
ATOM 1565 C C . VAL A 1 195 ? -14.072 -4.455 1.651 1.00 91.19 195 VAL A C 1
ATOM 1567 O O . VAL A 1 195 ? -13.678 -3.956 0.602 1.00 91.19 195 VAL A O 1
ATOM 1570 N N . LEU A 1 196 ? -14.791 -3.770 2.544 1.00 88.19 196 LEU A N 1
ATOM 1571 C CA . LEU A 1 196 ? -15.169 -2.371 2.344 1.00 88.19 196 LEU A CA 1
ATOM 1572 C C . LEU A 1 196 ? -13.932 -1.477 2.195 1.00 88.19 196 LEU A C 1
ATOM 1574 O O . LEU A 1 196 ? -13.864 -0.666 1.277 1.00 88.19 196 LEU A O 1
ATOM 1578 N N . VAL A 1 197 ? -12.941 -1.655 3.070 1.00 92.06 197 VAL A N 1
ATOM 1579 C CA . VAL A 1 197 ? -11.714 -0.851 3.037 1.00 92.06 197 VAL A CA 1
ATOM 1580 C C . VAL A 1 197 ? -10.889 -1.142 1.780 1.00 92.06 197 VAL A C 1
ATOM 1582 O O . VAL A 1 197 ? -10.405 -0.198 1.162 1.00 92.06 197 VAL A O 1
ATOM 1585 N N . ILE A 1 198 ? -10.815 -2.406 1.339 1.00 93.69 198 ILE A N 1
ATOM 1586 C CA . ILE A 1 198 ? -10.201 -2.789 0.057 1.00 93.69 198 ILE A CA 1
ATOM 1587 C C . ILE A 1 198 ? -10.867 -2.040 -1.098 1.00 93.69 198 ILE A C 1
ATOM 1589 O O . ILE A 1 198 ? -10.166 -1.427 -1.892 1.00 93.69 198 ILE A O 1
ATOM 1593 N N . ILE A 1 199 ? -12.203 -2.027 -1.172 1.00 91.69 199 ILE A N 1
ATOM 1594 C CA . ILE A 1 199 ? -12.927 -1.334 -2.251 1.00 91.69 199 ILE A CA 1
ATOM 1595 C C . ILE A 1 199 ? -12.555 0.153 -2.291 1.00 91.69 199 ILE A C 1
ATOM 1597 O O . ILE A 1 199 ? -12.226 0.674 -3.357 1.00 91.69 199 ILE A O 1
ATOM 1601 N N . PHE A 1 200 ? -12.565 0.840 -1.145 1.00 90.19 200 PHE A N 1
ATOM 1602 C CA . PHE A 1 200 ? -12.203 2.259 -1.101 1.00 90.19 200 PHE A CA 1
ATOM 1603 C C . PHE A 1 200 ? -10.731 2.511 -1.423 1.00 90.19 200 PHE A C 1
ATOM 1605 O O . PHE A 1 200 ? -10.426 3.503 -2.080 1.00 90.19 200 PHE A O 1
ATOM 1612 N N . HIS A 1 201 ? -9.829 1.622 -1.016 1.00 95.31 201 HIS A N 1
ATOM 1613 C CA . HIS A 1 201 ? -8.423 1.718 -1.388 1.00 95.31 201 HIS A CA 1
ATOM 1614 C C . HIS A 1 201 ? -8.244 1.540 -2.905 1.00 95.31 201 HIS A C 1
ATOM 1616 O O . HIS A 1 201 ? -7.628 2.390 -3.546 1.00 95.31 201 HIS A O 1
ATOM 1622 N N . CYS A 1 202 ? -8.872 0.529 -3.516 1.00 92.00 202 CYS A N 1
ATOM 1623 C CA . CYS A 1 202 ? -8.858 0.355 -4.970 1.00 92.00 202 CYS A CA 1
ATOM 1624 C C . CYS A 1 202 ? -9.378 1.607 -5.694 1.00 92.00 202 CYS A C 1
ATOM 1626 O O . CYS A 1 202 ? -8.770 2.057 -6.660 1.00 92.00 202 CYS A O 1
ATOM 1628 N N . LEU A 1 203 ? -10.467 2.216 -5.208 1.00 88.38 203 LEU A N 1
ATOM 1629 C CA . LEU A 1 203 ? -11.007 3.455 -5.781 1.00 88.38 203 LEU A CA 1
ATOM 1630 C C . LEU A 1 203 ? -10.016 4.623 -5.692 1.00 88.38 203 LEU A C 1
ATOM 1632 O O . LEU A 1 203 ? -9.822 5.329 -6.680 1.00 88.38 203 LEU A O 1
ATOM 1636 N N . ILE A 1 204 ? -9.369 4.815 -4.538 1.00 88.94 204 ILE A N 1
ATOM 1637 C CA . ILE A 1 204 ? -8.342 5.851 -4.349 1.00 88.94 204 ILE A CA 1
ATOM 1638 C C . ILE A 1 204 ? -7.188 5.633 -5.336 1.00 88.94 204 ILE A C 1
ATOM 1640 O O . ILE A 1 204 ? -6.803 6.566 -6.044 1.00 88.94 204 ILE A O 1
ATOM 1644 N N . ASN A 1 205 ? -6.685 4.403 -5.451 1.00 90.62 205 ASN A N 1
ATOM 1645 C CA . ASN A 1 205 ? -5.585 4.095 -6.365 1.00 90.62 205 ASN A CA 1
ATOM 1646 C C . ASN A 1 205 ? -5.999 4.221 -7.830 1.00 90.62 205 ASN A C 1
ATOM 1648 O O . ASN A 1 205 ? -5.205 4.690 -8.637 1.00 90.62 205 ASN A O 1
ATOM 1652 N N . PHE A 1 206 ? -7.234 3.872 -8.190 1.00 86.88 206 PHE A N 1
ATOM 1653 C CA . PHE A 1 206 ? -7.742 4.092 -9.542 1.00 86.88 206 PHE A CA 1
ATOM 1654 C C . PHE A 1 206 ? -7.761 5.583 -9.896 1.00 86.88 206 PHE A C 1
ATOM 1656 O O . PHE A 1 206 ? -7.302 5.975 -10.969 1.00 86.88 206 PHE A O 1
ATOM 1663 N N . ILE A 1 207 ? -8.224 6.433 -8.976 1.00 83.94 207 ILE A N 1
ATOM 1664 C CA . ILE A 1 207 ? -8.227 7.884 -9.183 1.00 83.94 207 ILE A CA 1
ATOM 1665 C C . ILE A 1 207 ? -6.795 8.389 -9.395 1.00 83.94 207 ILE A C 1
ATOM 1667 O O . ILE A 1 207 ? -6.522 9.015 -10.416 1.00 83.94 207 ILE A O 1
ATOM 1671 N N . PHE A 1 208 ? -5.871 8.093 -8.479 1.00 82.00 208 PHE A N 1
ATOM 1672 C CA . PHE A 1 208 ? -4.529 8.686 -8.521 1.00 82.00 208 PHE A CA 1
ATOM 1673 C C . PHE A 1 208 ? -3.580 8.055 -9.541 1.00 82.00 208 PHE A C 1
ATOM 1675 O O . PHE A 1 208 ? -2.770 8.769 -10.122 1.00 82.00 208 PHE A O 1
ATOM 1682 N N . ALA A 1 209 ? -3.669 6.747 -9.779 1.00 82.50 209 ALA A N 1
ATOM 1683 C CA . ALA A 1 209 ? -2.763 6.048 -10.689 1.00 82.50 209 ALA A CA 1
ATOM 1684 C C . ALA A 1 209 ? -3.280 5.985 -12.133 1.00 82.50 209 ALA A C 1
ATOM 1686 O O . ALA A 1 209 ? -2.481 5.781 -13.042 1.00 82.50 209 ALA A O 1
ATOM 1687 N N . VAL A 1 210 ? -4.593 6.144 -12.355 1.00 83.62 210 VAL A N 1
ATOM 1688 C CA . VAL A 1 210 ? -5.198 6.046 -13.694 1.00 83.62 210 VAL A CA 1
ATOM 1689 C C . VAL A 1 210 ? -5.859 7.351 -14.117 1.00 83.62 210 VAL A C 1
ATOM 1691 O O . VAL A 1 210 ? -5.509 7.879 -15.165 1.00 83.62 210 VAL A O 1
ATOM 1694 N N . LEU A 1 211 ? -6.791 7.900 -13.332 1.00 81.50 211 LEU A N 1
ATOM 1695 C CA . LEU A 1 211 ? -7.564 9.067 -13.781 1.00 81.50 211 LEU A CA 1
ATOM 1696 C C . LEU A 1 211 ? -6.750 10.365 -13.779 1.00 81.50 211 LEU A C 1
ATOM 1698 O O . LEU A 1 211 ? -6.806 11.108 -14.754 1.00 81.50 211 LEU A O 1
ATOM 1702 N N . VAL A 1 212 ? -5.989 10.641 -12.716 1.00 78.00 212 VAL A N 1
ATOM 1703 C CA . VAL A 1 212 ? -5.206 11.883 -12.590 1.00 78.00 212 VAL A CA 1
ATOM 1704 C C . VAL A 1 212 ? -4.168 12.039 -13.713 1.00 78.00 212 VAL A C 1
ATOM 1706 O O . VAL A 1 212 ? -4.136 13.115 -14.311 1.00 78.00 212 VAL A O 1
ATOM 1709 N N . PRO A 1 213 ? -3.381 11.008 -14.086 1.00 77.00 213 PRO A N 1
ATOM 1710 C CA . PRO A 1 213 ? -2.449 11.101 -15.214 1.00 77.00 213 PRO A CA 1
ATOM 1711 C C . PRO A 1 213 ? -3.097 11.399 -16.574 1.00 77.00 213 PRO A C 1
ATOM 1713 O O . PRO A 1 213 ? -2.411 11.866 -17.479 1.00 77.00 213 PRO A O 1
ATOM 1716 N N . LEU A 1 214 ? -4.401 11.142 -16.736 1.00 74.56 214 LEU A N 1
ATOM 1717 C CA . LEU A 1 214 ? -5.140 11.401 -17.980 1.00 74.56 214 LEU A CA 1
ATOM 1718 C C . LEU A 1 214 ? -5.661 12.846 -18.089 1.00 74.56 214 LEU A C 1
ATOM 1720 O O . LEU A 1 214 ? -6.223 13.222 -19.119 1.00 74.56 214 LEU A O 1
ATOM 1724 N N . ILE A 1 215 ? -5.495 13.670 -17.051 1.00 72.31 215 ILE A N 1
ATOM 1725 C CA . ILE A 1 215 ? -5.951 15.064 -17.043 1.00 72.31 215 ILE A CA 1
ATOM 1726 C C . ILE A 1 215 ? -4.959 15.932 -17.839 1.00 72.31 215 ILE A C 1
ATOM 1728 O O . ILE A 1 215 ? -3.762 15.947 -17.567 1.00 72.31 215 ILE A O 1
ATOM 1732 N N . SER A 1 216 ? -5.452 16.681 -18.831 1.00 64.56 216 SER A N 1
ATOM 1733 C CA . SER A 1 216 ? -4.629 17.568 -19.671 1.00 64.56 216 SER A CA 1
ATOM 1734 C C . SER A 1 216 ? -4.147 18.823 -18.927 1.00 64.56 216 SER A C 1
ATOM 1736 O O . SER A 1 216 ? -4.790 19.275 -17.987 1.00 64.56 216 SER A O 1
ATOM 1738 N N . ASN A 1 217 ? -3.063 19.462 -19.388 1.00 62.59 217 ASN A N 1
ATOM 1739 C CA . ASN A 1 217 ? -2.466 20.642 -18.731 1.00 62.59 217 ASN A CA 1
ATOM 1740 C C . ASN A 1 217 ? -3.444 21.821 -18.517 1.00 62.59 217 ASN A C 1
ATOM 1742 O O . ASN A 1 217 ? -3.371 22.498 -17.496 1.00 62.59 217 ASN A O 1
ATOM 1746 N N . PHE A 1 218 ? -4.382 22.064 -19.442 1.00 58.03 218 PHE A N 1
ATOM 1747 C CA . PHE A 1 218 ? -5.420 23.092 -19.260 1.00 58.03 218 PHE A CA 1
ATOM 1748 C C . PHE A 1 218 ? -6.457 22.672 -18.209 1.00 58.03 218 PHE A C 1
ATOM 1750 O O . PHE A 1 218 ? -6.889 23.477 -17.385 1.00 58.03 218 PHE A O 1
ATOM 1757 N N . ALA A 1 219 ? -6.809 21.384 -18.186 1.00 68.94 219 ALA A N 1
ATOM 1758 C CA . ALA A 1 219 ? -7.681 20.827 -17.166 1.00 68.94 219 ALA A CA 1
ATOM 1759 C C . ALA A 1 219 ? -7.001 20.798 -15.786 1.00 68.94 219 ALA A C 1
ATOM 1761 O O . ALA A 1 219 ? -7.691 20.959 -14.790 1.00 68.94 219 ALA A O 1
ATOM 1762 N N . VAL A 1 220 ? -5.670 20.688 -15.701 1.00 68.25 220 VAL A N 1
ATOM 1763 C CA . VAL A 1 220 ? -4.918 20.678 -14.433 1.00 68.25 220 VAL A CA 1
ATOM 1764 C C . VAL A 1 220 ? -5.138 21.953 -13.613 1.00 68.25 220 VAL A C 1
ATOM 1766 O O . VAL A 1 220 ? -5.458 21.855 -12.430 1.00 68.25 220 VAL A O 1
ATOM 1769 N N . ALA A 1 221 ? -5.013 23.141 -14.214 1.00 67.56 221 ALA A N 1
ATOM 1770 C CA . ALA A 1 221 ? -5.192 24.405 -13.488 1.00 67.56 221 ALA A CA 1
ATOM 1771 C C . ALA A 1 221 ? -6.640 24.586 -12.995 1.00 67.56 221 ALA A C 1
ATOM 1773 O O . ALA A 1 221 ? -6.873 24.988 -11.853 1.00 67.56 221 ALA A O 1
ATOM 1774 N N . LEU A 1 222 ? -7.617 24.224 -13.832 1.00 71.62 222 LEU A N 1
ATOM 1775 C CA . LEU A 1 222 ? -9.035 24.252 -13.476 1.00 71.62 222 LEU A CA 1
ATOM 1776 C C . LEU A 1 222 ? -9.364 23.234 -12.372 1.00 71.62 222 LEU A C 1
ATOM 1778 O O . LEU A 1 222 ? -10.038 23.568 -11.399 1.00 71.62 222 LEU A O 1
ATOM 1782 N N . VAL A 1 223 ? -8.853 22.007 -12.491 1.00 72.50 223 VAL A N 1
ATOM 1783 C CA . VAL A 1 223 ? -9.014 20.945 -11.492 1.00 72.50 223 VAL A CA 1
ATOM 1784 C C . VAL A 1 223 ? -8.371 21.359 -10.174 1.00 72.50 223 VAL A C 1
ATOM 1786 O O . VAL A 1 223 ? -8.991 21.159 -9.134 1.00 72.50 223 VAL A O 1
ATOM 1789 N N . ALA A 1 224 ? -7.195 21.992 -10.186 1.00 70.50 224 ALA A N 1
ATOM 1790 C CA . ALA A 1 224 ? -6.556 22.519 -8.981 1.00 70.50 224 ALA A CA 1
ATOM 1791 C C . ALA A 1 224 ? -7.434 23.567 -8.282 1.00 70.50 224 ALA A C 1
ATOM 1793 O O . ALA A 1 224 ? -7.665 23.467 -7.078 1.00 70.50 224 ALA A O 1
ATOM 1794 N N . LEU A 1 225 ? -7.980 24.531 -9.031 1.00 74.19 225 LEU A N 1
ATOM 1795 C CA . LEU A 1 225 ? -8.861 25.565 -8.482 1.00 74.19 225 LEU A CA 1
ATOM 1796 C C . LEU A 1 225 ? -10.138 24.965 -7.874 1.00 74.19 225 LEU A C 1
ATOM 1798 O O . LEU A 1 225 ? -10.462 25.252 -6.721 1.00 74.19 225 LEU A O 1
ATOM 1802 N N . ILE A 1 226 ? -10.828 24.090 -8.616 1.00 76.38 226 ILE A N 1
ATOM 1803 C CA . ILE A 1 226 ? -12.021 23.378 -8.127 1.00 76.38 226 ILE A CA 1
ATOM 1804 C C . ILE A 1 226 ? -11.676 22.582 -6.867 1.00 76.38 226 ILE A C 1
ATOM 1806 O O . ILE A 1 226 ? -12.423 22.594 -5.892 1.00 76.38 226 ILE A O 1
ATOM 1810 N N . THR A 1 227 ? -10.515 21.934 -6.860 1.00 75.56 227 THR A N 1
ATOM 1811 C CA . THR A 1 227 ? -10.035 21.137 -5.735 1.00 75.56 227 THR A CA 1
ATOM 1812 C C . THR A 1 227 ? -9.814 21.978 -4.476 1.00 75.56 227 THR A C 1
ATOM 1814 O O . THR A 1 227 ? -10.237 21.568 -3.393 1.00 75.56 227 THR A O 1
ATOM 1817 N N . ILE A 1 228 ? -9.199 23.158 -4.602 1.00 76.88 228 ILE A N 1
ATOM 1818 C CA . ILE A 1 228 ? -9.004 24.099 -3.486 1.00 76.88 228 ILE A CA 1
ATOM 1819 C C . ILE A 1 228 ? -10.356 24.556 -2.935 1.00 76.88 228 ILE A C 1
ATOM 1821 O O . ILE A 1 228 ? -10.550 24.551 -1.720 1.00 76.88 228 ILE A O 1
ATOM 1825 N N . ILE A 1 229 ? -11.301 24.901 -3.816 1.00 76.38 229 ILE A N 1
ATOM 1826 C CA . ILE A 1 229 ? -12.650 25.327 -3.423 1.00 76.38 229 ILE A CA 1
ATOM 1827 C C . ILE A 1 229 ? -13.366 24.200 -2.671 1.00 76.38 229 ILE A C 1
ATOM 1829 O O . ILE A 1 229 ? -13.872 24.421 -1.574 1.00 76.38 229 ILE A O 1
ATOM 1833 N N . VAL A 1 230 ? -13.371 22.979 -3.212 1.00 77.38 230 VAL A N 1
ATOM 1834 C CA . VAL A 1 230 ? -14.022 21.815 -2.589 1.00 77.38 230 VAL A CA 1
ATOM 1835 C C . VAL A 1 230 ? -13.396 21.480 -1.236 1.00 77.38 230 VAL A C 1
ATOM 1837 O O . VAL A 1 230 ? -14.127 21.226 -0.276 1.00 77.38 230 VAL A O 1
ATOM 1840 N N . LEU A 1 231 ? -12.065 21.514 -1.123 1.00 76.50 231 LEU A N 1
ATOM 1841 C CA . LEU A 1 231 ? -11.374 21.297 0.149 1.00 76.50 231 LEU A CA 1
ATOM 1842 C C . LEU A 1 231 ? -11.735 22.387 1.163 1.00 76.50 231 LEU A C 1
ATOM 1844 O O . LEU A 1 231 ? -12.104 22.067 2.291 1.00 76.50 231 LEU A O 1
ATOM 1848 N N . GLY A 1 232 ? -11.685 23.655 0.749 1.00 72.62 232 GLY A N 1
ATOM 1849 C CA . GLY A 1 232 ? -12.047 24.801 1.580 1.00 72.62 232 GLY A CA 1
ATOM 1850 C C . GLY A 1 232 ? -13.487 24.723 2.083 1.00 72.62 232 GLY A C 1
ATOM 1851 O O . GLY A 1 232 ? -13.719 24.877 3.277 1.00 72.62 232 GLY A O 1
ATOM 1852 N N . LEU A 1 233 ? -14.442 24.390 1.211 1.00 75.12 233 LEU A N 1
ATOM 1853 C CA . LEU A 1 233 ? -15.848 24.189 1.577 1.00 75.12 233 LEU A CA 1
ATOM 1854 C C . LEU A 1 233 ? -16.043 22.983 2.500 1.00 75.12 233 LEU A C 1
ATOM 1856 O O . LEU A 1 233 ? -16.836 23.054 3.435 1.00 75.12 233 LEU A O 1
ATOM 1860 N N . THR A 1 234 ? -15.309 21.889 2.282 1.00 74.56 234 THR A N 1
ATOM 1861 C CA . THR A 1 234 ? -15.383 20.693 3.138 1.00 74.56 234 THR A CA 1
ATOM 1862 C C . THR A 1 234 ? -14.838 20.981 4.539 1.00 74.56 234 THR A C 1
ATOM 1864 O O . THR A 1 234 ? -15.440 20.559 5.527 1.00 74.56 234 THR A O 1
ATOM 1867 N N . ILE A 1 235 ? -13.736 21.736 4.641 1.00 72.56 235 ILE A N 1
ATOM 1868 C CA . ILE A 1 235 ? -13.172 22.201 5.917 1.00 72.56 235 ILE A CA 1
ATOM 1869 C C . ILE A 1 235 ? -14.116 23.210 6.581 1.00 72.56 235 ILE A C 1
ATOM 1871 O O . ILE A 1 235 ? -14.419 23.064 7.760 1.00 72.56 235 ILE A O 1
ATOM 1875 N N . ALA A 1 236 ? -14.626 24.199 5.844 1.00 70.62 236 ALA A N 1
ATOM 1876 C CA . ALA A 1 236 ? -15.558 25.194 6.374 1.00 70.62 236 ALA A CA 1
ATOM 1877 C C . ALA A 1 236 ? -16.831 24.530 6.914 1.00 70.62 236 ALA A C 1
ATOM 1879 O O . ALA A 1 236 ? -17.221 24.781 8.047 1.00 70.62 236 ALA A O 1
ATOM 1880 N N . TYR A 1 237 ? -17.424 23.601 6.165 1.00 65.88 237 TYR A N 1
ATOM 1881 C CA . TYR A 1 237 ? -18.549 22.802 6.645 1.00 65.88 237 TYR A CA 1
ATOM 1882 C C . TYR A 1 237 ? -18.198 22.029 7.933 1.00 65.88 237 TYR A C 1
ATOM 1884 O O . TYR A 1 237 ? -19.030 21.911 8.827 1.00 65.88 237 TYR A O 1
ATOM 1892 N N . PHE A 1 238 ? -16.967 21.521 8.063 1.00 65.50 238 PHE A N 1
ATOM 1893 C CA . PHE A 1 238 ? -16.518 20.834 9.278 1.00 65.50 238 PHE A CA 1
ATOM 1894 C C . PHE A 1 238 ? -16.453 21.764 10.495 1.00 65.50 238 PHE A C 1
ATOM 1896 O O . PHE A 1 238 ? -16.805 21.348 11.593 1.00 65.50 238 PHE A O 1
ATOM 1903 N N . TYR A 1 239 ? -16.016 23.008 10.298 1.00 64.12 239 TYR A N 1
ATOM 1904 C CA . TYR A 1 239 ? -15.891 23.998 11.369 1.00 64.12 239 TYR A CA 1
ATOM 1905 C C . TYR A 1 239 ? -17.199 24.730 11.700 1.00 64.12 239 TYR A C 1
ATOM 1907 O O . TYR A 1 239 ? -17.360 25.161 12.835 1.00 64.12 239 TYR A O 1
ATOM 1915 N N . PHE A 1 240 ? -18.115 24.882 10.739 1.00 61.34 240 PHE A N 1
ATOM 1916 C CA . PHE A 1 240 ? -19.313 25.722 10.886 1.00 61.34 240 PHE A CA 1
ATOM 1917 C C . PHE A 1 240 ? -20.642 24.954 10.903 1.00 61.34 240 PHE A C 1
ATOM 1919 O O . PHE A 1 240 ? -21.671 25.552 11.200 1.00 61.34 240 PHE A O 1
ATOM 1926 N N . CYS A 1 241 ? -20.664 23.663 10.555 1.00 51.47 241 CYS A N 1
ATOM 1927 C CA . CYS A 1 241 ? -21.907 22.881 10.457 1.00 51.47 241 CYS A CA 1
ATOM 1928 C C . CYS A 1 241 ? -21.893 21.582 11.279 1.00 51.47 241 CYS A C 1
ATOM 1930 O O . CYS A 1 241 ? -22.743 20.720 11.055 1.00 51.47 241 CYS A O 1
ATOM 1932 N N . ILE A 1 242 ? -20.930 21.418 12.189 1.00 46.00 242 ILE A N 1
ATOM 1933 C CA . ILE A 1 242 ? -20.887 20.310 13.148 1.00 46.00 242 ILE A CA 1
ATOM 1934 C C . ILE A 1 242 ? -21.005 20.902 14.557 1.00 46.00 242 ILE A C 1
ATOM 1936 O O . ILE A 1 242 ? -19.992 21.217 15.177 1.00 46.00 242 ILE A O 1
ATOM 1940 N N . ASP A 1 243 ? -22.254 21.043 15.005 1.00 35.50 243 ASP A N 1
ATOM 1941 C CA . ASP A 1 243 ? -22.665 20.786 16.391 1.00 35.50 243 ASP A CA 1
ATOM 1942 C C . ASP A 1 243 ? -23.177 19.336 16.467 1.00 35.50 243 ASP A C 1
ATOM 1944 O O . ASP A 1 243 ? -23.951 18.936 15.560 1.00 35.50 243 ASP A O 1
#

Sequence (243 aa):
MTKSTLRVIFALAIFKISVFIFNLLIEYTAFYLENTKGVSIGNNINTYLMLFSCTPLLIGFPLYMITIRFKNNKLIPLHKSQPTNQYIIKRLLIIISTGLLISLAFTKSNQIQLNRSDLLNTILFTVILFPIMEELMFRRTLFEVFGNLGPKKYIIISTLLWAFIAHNIPINIIIALIAGFALLGPMYVSTNNTVLVIIFHCLINFIFAVLVPLISNFAVALVALITIIVLGLTIAYFYFCID